Protein AF-A0A2V6C227-F1 (afdb_monomer_lite)

Secondary structure (DSSP, 8-state):
--HHHHHHHHHHHHHHS-HHHHHHTHHHHHHHHHHHHHHHHHTTT--------------HHHHHHHHHHHHHHHHHHHHHHHHHHHHHHHHHHHHHHHHHHHHHHHHHHHHHHHHHHHHHHHHHHHHHHHHHHHHHHHHHHHHHHHHHHHHHHHHHHHHHHH-HHHHHHHHHHHHHHHTT------------S-S-HHHHHHHHHHHHHHHHTTSSSS--

Foldseek 3Di:
DLVVQLVVVVVVVPVVDDPVCCVVCVVVVQVVSQVSSQVVCVVVVDHDPGRHDDDDDDDVVVVVVVVVVVVVVVVVVVVVVVVVVVVVVVVVVVVVVVVVVVVVVVVVVVVVVVVVVVVVVVVVVVVVVVVVVVVVVVVVVVVCVVVVVVVVVVLVVVCVVLPVVRSVVVVVVVVCVVVVPDPDPPPPPPDDDDDDPPPVVVVVVVVVVVVVVPPPPPDD

Radius of gyration: 65.1 Å; chains: 1; bounding box: 141×42×149 Å

Structure (mmCIF, N/CA/C/O backbone):
data_AF-A0A2V6C227-F1
#
_entry.id   AF-A0A2V6C227-F1
#
loop_
_atom_site.group_PDB
_atom_site.id
_atom_site.type_symbol
_atom_site.label_atom_id
_atom_site.label_alt_id
_atom_site.label_comp_id
_atom_site.label_asym_id
_atom_site.label_entity_id
_atom_site.label_seq_id
_atom_site.pdbx_PDB_ins_code
_atom_site.Cartn_x
_atom_site.Cartn_y
_atom_site.Cartn_z
_atom_site.occupancy
_atom_site.B_iso_or_equiv
_atom_site.auth_seq_id
_atom_site.auth_comp_id
_atom_site.auth_asym_id
_atom_site.auth_atom_id
_atom_site.pdbx_PDB_model_num
ATOM 1 N N . VAL A 1 1 ? 42.841 12.340 -61.095 1.00 56.28 1 VAL A N 1
ATOM 2 C CA . VAL A 1 1 ? 43.369 11.011 -60.684 1.00 56.28 1 VAL A CA 1
ATOM 3 C C . VAL A 1 1 ? 43.124 10.646 -59.219 1.00 56.28 1 VAL A C 1
ATOM 5 O O . VAL A 1 1 ? 43.130 9.462 -58.924 1.00 56.28 1 VAL A O 1
ATOM 8 N N . LEU A 1 2 ? 42.833 11.597 -58.318 1.00 64.06 2 LEU A N 1
ATOM 9 C CA . LEU A 1 2 ? 42.628 11.315 -56.882 1.00 64.06 2 LEU A CA 1
ATOM 10 C C . LEU A 1 2 ? 41.176 10.909 -56.534 1.00 64.06 2 LEU A C 1
ATOM 12 O O . LEU A 1 2 ? 40.950 10.044 -55.693 1.00 64.06 2 LEU A O 1
ATOM 16 N N . GLN A 1 3 ? 40.187 11.457 -57.251 1.00 70.00 3 GLN A N 1
ATOM 17 C CA . GLN A 1 3 ? 38.757 11.149 -57.078 1.00 70.00 3 GLN A CA 1
ATOM 18 C C . GLN A 1 3 ? 38.379 9.659 -57.285 1.00 70.00 3 GLN A C 1
ATOM 20 O O . GLN A 1 3 ? 37.558 9.156 -56.519 1.00 70.00 3 GLN A O 1
ATOM 25 N N . PRO A 1 4 ? 38.973 8.910 -58.243 1.00 76.81 4 PRO A N 1
ATOM 26 C CA . PRO A 1 4 ? 38.699 7.481 -58.417 1.00 76.81 4 PRO A CA 1
ATOM 27 C C . PRO A 1 4 ? 39.172 6.606 -57.251 1.00 76.81 4 PRO A C 1
ATOM 29 O O . PRO A 1 4 ? 38.515 5.619 -56.946 1.00 76.81 4 PRO A O 1
ATOM 32 N N . ILE A 1 5 ? 40.282 6.958 -56.590 1.00 73.69 5 ILE A N 1
ATOM 33 C CA . ILE A 1 5 ? 40.844 6.183 -55.469 1.00 73.69 5 ILE A CA 1
ATOM 34 C C . ILE A 1 5 ? 39.931 6.302 -54.244 1.00 73.69 5 ILE A C 1
ATOM 36 O O . ILE A 1 5 ? 39.556 5.298 -53.643 1.00 73.69 5 ILE A O 1
ATOM 40 N N . VAL A 1 6 ? 39.502 7.530 -53.938 1.00 75.62 6 VAL A N 1
ATOM 41 C CA . VAL A 1 6 ? 38.543 7.816 -52.861 1.00 75.62 6 VAL A CA 1
ATOM 42 C C . VAL A 1 6 ? 37.194 7.150 -53.147 1.00 75.62 6 VAL A C 1
ATOM 44 O O . VAL A 1 6 ? 36.633 6.482 -52.283 1.00 75.62 6 VAL A O 1
ATOM 47 N N . GLY A 1 7 ? 36.694 7.264 -54.382 1.00 77.25 7 GLY A N 1
ATOM 48 C CA . GLY A 1 7 ? 35.432 6.644 -54.788 1.00 77.25 7 GLY A CA 1
ATOM 49 C C . GLY A 1 7 ? 35.454 5.111 -54.773 1.00 77.25 7 GLY A C 1
ATOM 50 O O . GLY A 1 7 ? 34.423 4.500 -54.505 1.00 77.25 7 GLY A O 1
ATOM 51 N N . ASN A 1 8 ? 36.606 4.484 -55.032 1.00 80.12 8 ASN A N 1
ATOM 52 C CA . ASN A 1 8 ? 36.761 3.027 -55.003 1.00 80.12 8 ASN A CA 1
ATOM 53 C C . ASN A 1 8 ? 36.635 2.480 -53.572 1.00 80.12 8 ASN A C 1
ATOM 55 O O . ASN A 1 8 ? 35.869 1.547 -53.353 1.00 80.12 8 ASN A O 1
ATOM 59 N N . TYR A 1 9 ? 37.269 3.129 -52.586 1.00 82.75 9 TYR A N 1
ATOM 60 C CA . TYR A 1 9 ? 37.122 2.747 -51.177 1.00 82.75 9 TYR A CA 1
ATOM 61 C C . TYR A 1 9 ? 35.651 2.758 -50.735 1.00 82.75 9 TYR A C 1
ATOM 63 O O . TYR A 1 9 ? 35.143 1.747 -50.264 1.00 82.75 9 TYR A O 1
ATOM 71 N N . PHE A 1 10 ? 34.927 3.860 -50.967 1.00 79.56 10 PHE A N 1
ATOM 72 C CA . PHE A 1 10 ? 33.512 3.945 -50.586 1.00 79.56 10 PHE A CA 1
ATOM 73 C C . PHE A 1 10 ? 32.619 2.972 -51.359 1.00 79.56 10 PHE A C 1
ATOM 75 O O . PHE A 1 10 ? 31.623 2.505 -50.816 1.00 79.56 10 PHE A O 1
ATOM 82 N N . ARG A 1 11 ? 32.969 2.639 -52.607 1.00 81.88 11 ARG A N 1
ATOM 83 C CA . ARG A 1 11 ? 32.233 1.650 -53.399 1.00 81.88 11 ARG A CA 1
ATOM 84 C C . ARG A 1 11 ? 32.405 0.235 -52.848 1.00 81.88 11 ARG A C 1
ATOM 86 O O . ARG A 1 11 ? 31.410 -0.472 -52.769 1.00 81.88 11 ARG A O 1
ATOM 93 N N . ASN A 1 12 ? 33.611 -0.149 -52.438 1.00 80.81 12 ASN A N 1
ATOM 94 C CA . ASN A 1 12 ? 33.861 -1.463 -51.838 1.00 80.81 12 ASN A CA 1
ATOM 95 C C . ASN A 1 12 ? 33.248 -1.538 -50.432 1.00 80.81 12 ASN A C 1
ATOM 97 O O . ASN A 1 12 ? 32.503 -2.463 -50.134 1.00 80.81 12 ASN A O 1
ATOM 101 N N . SER A 1 13 ? 33.406 -0.486 -49.622 1.00 79.69 13 SER A N 1
ATOM 102 C CA . SER A 1 13 ? 32.760 -0.396 -48.307 1.00 79.69 13 SER A CA 1
ATOM 103 C C . SER A 1 13 ? 31.226 -0.392 -48.386 1.00 79.69 13 SER A C 1
ATOM 105 O O . SER A 1 13 ? 30.566 -0.818 -47.447 1.00 79.69 13 SER A O 1
ATOM 107 N N . ALA A 1 14 ? 30.626 0.071 -49.485 1.00 77.00 14 ALA A N 1
ATOM 108 C CA . ALA A 1 14 ? 29.180 -0.031 -49.705 1.00 77.00 14 ALA A CA 1
ATOM 109 C C . ALA A 1 14 ? 28.735 -1.414 -50.221 1.00 77.00 14 ALA A C 1
ATOM 111 O O . ALA A 1 14 ? 27.546 -1.717 -50.175 1.00 77.00 14 ALA A O 1
ATOM 112 N N . GLN A 1 15 ? 29.659 -2.234 -50.729 1.00 80.19 15 GLN A N 1
ATOM 113 C CA . GLN A 1 15 ? 29.393 -3.617 -51.141 1.00 80.19 15 GLN A CA 1
ATOM 114 C C . GLN A 1 15 ? 29.509 -4.589 -49.963 1.00 80.19 15 GLN A C 1
ATOM 116 O O . GLN A 1 15 ? 28.726 -5.532 -49.878 1.00 80.19 15 GLN A O 1
ATOM 121 N N . ASP A 1 16 ? 30.439 -4.332 -49.043 1.00 78.81 16 ASP A N 1
ATOM 122 C CA . ASP A 1 16 ? 30.723 -5.221 -47.912 1.00 78.81 16 ASP A CA 1
ATOM 123 C C . ASP A 1 16 ? 29.721 -5.087 -46.754 1.00 78.81 16 ASP A C 1
ATOM 125 O O . ASP A 1 16 ? 29.642 -5.967 -45.894 1.00 78.81 16 ASP A O 1
ATOM 129 N N . TYR A 1 17 ? 28.946 -3.998 -46.706 1.00 77.50 17 TYR A N 1
ATOM 130 C CA . TYR A 1 17 ? 28.084 -3.683 -45.568 1.00 77.50 17 TYR A CA 1
ATOM 131 C C . TYR A 1 17 ? 26.676 -3.279 -45.975 1.00 77.50 17 TYR A C 1
ATOM 133 O O . TYR A 1 17 ? 26.447 -2.615 -46.984 1.00 77.50 17 TYR A O 1
ATOM 141 N N . THR A 1 18 ? 25.711 -3.650 -45.133 1.00 80.81 18 THR A N 1
ATOM 142 C CA . THR A 1 18 ? 24.329 -3.218 -45.314 1.00 80.81 18 THR A CA 1
ATOM 143 C C . THR A 1 18 ? 24.207 -1.714 -45.061 1.00 80.81 18 THR A C 1
ATOM 145 O O . THR A 1 18 ? 24.926 -1.136 -44.241 1.00 80.81 18 THR A O 1
ATOM 148 N N . VAL A 1 19 ? 23.245 -1.067 -45.726 1.00 76.19 19 VAL A N 1
ATOM 149 C CA . VAL A 1 19 ? 22.947 0.366 -45.534 1.00 76.19 19 VAL A CA 1
ATOM 150 C C . VAL A 1 19 ? 22.675 0.690 -44.058 1.00 76.19 19 VAL A C 1
ATOM 152 O O . VAL A 1 19 ? 23.014 1.769 -43.581 1.00 76.19 19 VAL A O 1
ATOM 155 N N . LEU A 1 20 ? 22.101 -0.261 -43.318 1.00 74.56 20 LEU A N 1
ATOM 156 C CA . LEU A 1 20 ? 21.718 -0.095 -41.919 1.00 74.56 20 LEU A CA 1
ATOM 157 C C . LEU A 1 20 ? 22.928 -0.118 -40.977 1.00 74.56 20 LEU A C 1
ATOM 159 O O . LEU A 1 20 ? 23.026 0.731 -40.091 1.00 74.56 20 LEU A O 1
ATOM 163 N N . ASP A 1 21 ? 23.868 -1.035 -41.203 1.00 78.12 21 ASP A N 1
ATOM 164 C CA . ASP A 1 21 ? 25.121 -1.097 -40.441 1.00 78.12 21 ASP A CA 1
ATOM 165 C C . ASP A 1 21 ? 26.022 0.097 -40.757 1.00 78.12 21 ASP A C 1
ATOM 167 O O . ASP A 1 21 ? 26.725 0.617 -39.892 1.00 78.12 21 ASP A O 1
ATOM 171 N N . PHE A 1 22 ? 25.966 0.585 -41.996 1.00 78.62 22 PHE A N 1
ATOM 172 C CA . PHE A 1 22 ? 26.708 1.771 -42.398 1.00 78.62 22 PHE A CA 1
ATOM 173 C C . PHE A 1 22 ? 26.194 3.045 -41.704 1.00 78.62 22 PHE A C 1
ATOM 175 O O . PHE A 1 22 ? 26.988 3.914 -41.344 1.00 78.62 22 PHE A O 1
ATOM 182 N N . LEU A 1 23 ? 24.880 3.149 -41.465 1.00 78.81 23 LEU A N 1
ATOM 183 C CA . LEU A 1 23 ? 24.278 4.284 -40.757 1.00 78.81 23 LEU A CA 1
ATOM 184 C C . LEU A 1 23 ? 24.533 4.247 -39.248 1.00 78.81 23 LEU A C 1
ATOM 186 O O . LEU A 1 23 ? 24.821 5.290 -38.660 1.00 78.81 23 LEU A O 1
ATOM 190 N N . SER A 1 24 ? 24.475 3.069 -38.623 1.00 79.69 24 SER A N 1
ATOM 191 C CA . SER A 1 24 ? 24.749 2.920 -37.188 1.00 79.69 24 SER A CA 1
ATOM 192 C C . SER A 1 24 ? 26.237 3.097 -36.856 1.00 79.69 24 SER A C 1
ATOM 194 O O . SER A 1 24 ? 26.570 3.698 -35.835 1.00 79.69 24 SER A O 1
ATOM 196 N N . ALA A 1 25 ? 27.135 2.655 -37.742 1.00 83.62 25 ALA A N 1
ATOM 197 C CA . ALA A 1 25 ? 28.586 2.722 -37.563 1.00 83.62 25 ALA A CA 1
ATOM 198 C C . ALA A 1 25 ? 29.265 3.880 -38.326 1.00 83.62 25 ALA A C 1
ATOM 200 O O . ALA A 1 25 ? 30.487 3.867 -38.503 1.00 83.62 25 ALA A O 1
ATOM 201 N N . ARG A 1 26 ? 28.512 4.906 -38.762 1.00 83.88 26 ARG A N 1
ATOM 202 C CA . ARG A 1 26 ? 29.012 6.021 -39.601 1.00 83.88 26 ARG A CA 1
ATOM 203 C C . ARG A 1 26 ? 30.301 6.653 -39.072 1.00 83.88 26 ARG A C 1
ATOM 205 O O . ARG A 1 26 ? 31.236 6.872 -39.836 1.00 83.88 26 ARG A O 1
ATOM 212 N N . SER A 1 27 ? 30.354 6.943 -37.772 1.00 84.56 27 SER A N 1
ATOM 213 C CA . SER A 1 27 ? 31.518 7.584 -37.142 1.00 84.56 27 SER A CA 1
ATOM 214 C C . SER A 1 27 ? 32.771 6.708 -37.244 1.00 84.56 27 SER A C 1
ATOM 216 O O . SER A 1 27 ? 33.825 7.155 -37.693 1.00 84.56 27 SER A O 1
ATOM 218 N N . GLN A 1 28 ? 32.634 5.421 -36.920 1.00 85.88 28 GLN A N 1
ATOM 219 C CA . GLN A 1 28 ? 33.730 4.459 -36.985 1.00 85.88 28 GLN A CA 1
ATOM 220 C C . GLN A 1 28 ? 34.231 4.275 -38.425 1.00 85.88 28 GLN A C 1
ATOM 222 O O . GLN A 1 28 ? 35.436 4.238 -38.668 1.00 85.88 28 GLN A O 1
ATOM 227 N N . ARG A 1 29 ? 33.311 4.255 -39.394 1.00 82.44 29 ARG A N 1
ATOM 228 C CA . ARG A 1 29 ? 33.627 4.181 -40.827 1.00 82.44 29 ARG A CA 1
ATOM 229 C C . ARG A 1 29 ? 34.355 5.392 -41.360 1.00 82.44 29 ARG A C 1
ATOM 231 O O . ARG A 1 29 ? 35.234 5.255 -42.201 1.00 82.44 29 ARG A O 1
ATOM 238 N N . GLN A 1 30 ? 33.989 6.573 -40.889 1.00 83.69 30 GLN A N 1
ATOM 239 C CA . GLN A 1 30 ? 34.639 7.802 -41.307 1.00 83.69 30 GLN A CA 1
ATOM 240 C C . GLN A 1 30 ? 36.112 7.823 -40.880 1.00 83.69 30 GLN A C 1
ATOM 242 O O . GLN A 1 30 ? 36.970 8.224 -41.662 1.00 83.69 30 GLN A O 1
ATOM 247 N N . VAL A 1 31 ? 36.416 7.315 -39.682 1.00 85.62 31 VAL A N 1
ATOM 248 C CA . VAL A 1 31 ? 37.795 7.172 -39.189 1.00 85.62 31 VAL A CA 1
ATOM 249 C C . VAL A 1 31 ? 38.586 6.164 -40.031 1.00 85.62 31 VAL A C 1
ATOM 251 O O . VAL A 1 31 ? 39.716 6.447 -40.429 1.00 85.62 31 VAL A O 1
ATOM 254 N N . GLU A 1 32 ? 37.985 5.016 -40.349 1.00 84.25 32 GLU A N 1
ATOM 255 C CA . GLU A 1 32 ? 38.588 3.979 -41.197 1.00 84.25 32 GLU A CA 1
ATOM 256 C C . GLU A 1 32 ? 38.875 4.500 -42.620 1.00 84.25 32 GLU A C 1
ATOM 258 O O . GLU A 1 32 ? 39.990 4.365 -43.134 1.00 84.25 32 GLU A O 1
ATOM 263 N N . ALA A 1 33 ? 37.901 5.195 -43.217 1.00 82.69 33 ALA A N 1
ATOM 264 C CA . ALA A 1 33 ? 38.013 5.825 -44.527 1.00 82.69 33 ALA A CA 1
ATOM 265 C C . ALA A 1 33 ? 39.112 6.890 -44.561 1.00 82.69 33 ALA A C 1
ATOM 267 O O . ALA A 1 33 ? 39.941 6.898 -45.472 1.00 82.69 33 ALA A O 1
ATOM 268 N N . ALA A 1 34 ? 39.153 7.766 -43.553 1.00 84.62 34 ALA A N 1
ATOM 269 C CA . ALA A 1 34 ? 40.168 8.805 -43.434 1.00 84.62 34 ALA A CA 1
ATOM 270 C C . ALA A 1 34 ? 41.583 8.211 -43.347 1.00 84.62 34 ALA A C 1
ATOM 272 O O . ALA A 1 34 ? 42.512 8.752 -43.947 1.00 84.62 34 ALA A O 1
ATOM 273 N N . GLY A 1 35 ? 41.749 7.082 -42.648 1.00 84.56 35 GLY A N 1
ATOM 274 C CA . GLY A 1 35 ? 43.014 6.350 -42.575 1.00 84.56 35 GLY A CA 1
ATOM 275 C C . GLY A 1 35 ? 43.459 5.804 -43.934 1.00 84.56 35 GLY A C 1
ATOM 276 O O . GLY A 1 35 ? 44.577 6.081 -44.377 1.00 84.56 35 GLY A O 1
ATOM 277 N N . HIS A 1 36 ? 42.569 5.091 -44.629 1.00 82.81 36 HIS A N 1
ATOM 278 C CA . HIS A 1 36 ? 42.852 4.529 -45.955 1.00 82.81 36 HIS A CA 1
ATOM 279 C C . HIS A 1 36 ? 43.135 5.604 -47.013 1.00 82.81 36 HIS A C 1
ATOM 281 O O . HIS A 1 36 ? 44.062 5.468 -47.813 1.00 82.81 36 HIS A O 1
ATOM 287 N N . ILE A 1 37 ? 42.371 6.697 -47.000 1.00 82.38 37 ILE A N 1
ATOM 288 C CA . ILE A 1 37 ? 42.521 7.801 -47.952 1.00 82.38 37 ILE A CA 1
ATOM 289 C C . ILE A 1 37 ? 43.804 8.588 -47.670 1.00 82.38 37 ILE A C 1
ATOM 291 O O . ILE A 1 37 ? 44.541 8.893 -48.605 1.00 82.38 37 ILE A O 1
ATOM 295 N N . ARG A 1 38 ? 44.140 8.848 -46.400 1.00 83.06 38 ARG A N 1
ATOM 296 C CA . ARG A 1 38 ? 45.405 9.504 -46.029 1.00 83.06 38 ARG A CA 1
ATOM 297 C C . ARG A 1 38 ? 46.622 8.697 -46.494 1.00 83.06 38 ARG A C 1
ATOM 299 O O . ARG A 1 38 ? 47.560 9.286 -47.024 1.00 83.06 38 ARG A O 1
ATOM 306 N N . ALA A 1 39 ? 46.591 7.370 -46.357 1.00 83.19 39 ALA A N 1
ATOM 307 C CA . ALA A 1 39 ? 47.666 6.499 -46.836 1.00 83.19 39 ALA A CA 1
ATOM 308 C C . ALA A 1 39 ? 47.811 6.529 -48.370 1.00 83.19 39 ALA A C 1
ATOM 310 O O . ALA A 1 39 ? 48.923 6.628 -48.884 1.00 83.19 39 ALA A O 1
ATOM 311 N N . ALA A 1 40 ? 46.697 6.498 -49.108 1.00 80.00 40 ALA A N 1
ATOM 312 C CA . ALA A 1 40 ? 46.716 6.512 -50.570 1.00 80.00 40 ALA A CA 1
ATOM 313 C C . ALA A 1 40 ? 47.137 7.870 -51.168 1.00 80.00 40 ALA A C 1
ATOM 315 O O . ALA A 1 40 ? 47.776 7.913 -52.217 1.00 80.00 40 ALA A O 1
ATOM 316 N N . LEU A 1 41 ? 46.802 8.981 -50.501 1.00 79.25 41 LEU A N 1
ATOM 317 C CA . LEU A 1 41 ? 47.183 10.338 -50.915 1.00 79.25 41 LEU A CA 1
ATOM 318 C C . LEU A 1 41 ? 48.660 10.655 -50.634 1.00 79.25 41 LEU A C 1
ATOM 320 O O . LEU A 1 41 ? 49.278 11.400 -51.395 1.00 79.25 41 LEU A O 1
ATOM 324 N N . GLY A 1 42 ? 49.247 10.026 -49.610 1.00 80.00 42 GLY A N 1
ATOM 325 C CA . GLY A 1 42 ? 50.673 10.151 -49.298 1.00 80.00 42 GLY A CA 1
ATOM 326 C C . GLY A 1 42 ? 51.600 9.645 -50.411 1.00 80.00 42 GLY A C 1
ATOM 327 O O . GLY A 1 42 ? 52.688 10.180 -50.579 1.00 80.00 42 GLY A O 1
ATOM 328 N N . ALA A 1 43 ? 51.158 8.685 -51.234 1.00 80.12 43 ALA A N 1
ATOM 329 C CA . ALA A 1 43 ? 51.925 8.197 -52.389 1.00 80.12 43 ALA A CA 1
ATOM 330 C C . ALA A 1 43 ? 52.085 9.240 -53.514 1.00 80.12 43 ALA A C 1
ATOM 332 O O . ALA A 1 43 ? 52.953 9.095 -54.372 1.00 80.12 43 ALA A O 1
ATOM 333 N N . TYR A 1 44 ? 51.251 10.282 -53.509 1.00 80.31 44 TYR A N 1
ATOM 334 C CA . TYR A 1 44 ? 51.263 11.377 -54.480 1.00 80.31 44 TYR A CA 1
ATOM 335 C C . TYR A 1 44 ? 51.675 12.716 -53.849 1.00 80.31 44 TYR A C 1
ATOM 337 O O . TYR A 1 44 ? 51.486 13.756 -54.475 1.00 80.31 44 TYR A O 1
ATOM 345 N N . ASP A 1 45 ? 52.209 12.685 -52.622 1.00 77.44 45 ASP A N 1
ATOM 346 C CA . ASP A 1 45 ? 52.606 13.860 -51.833 1.00 77.44 45 ASP A CA 1
ATOM 347 C C . ASP A 1 45 ? 51.455 14.868 -51.605 1.00 77.44 45 ASP A C 1
ATOM 349 O O . ASP A 1 45 ? 51.632 16.085 -51.578 1.00 77.44 45 ASP A O 1
ATOM 353 N N . VAL A 1 46 ? 50.225 14.353 -51.459 1.00 79.75 46 VAL A N 1
ATOM 354 C CA . VAL A 1 46 ? 49.016 15.146 -51.191 1.00 79.75 46 VAL A CA 1
ATOM 355 C C . VAL A 1 46 ? 48.580 14.951 -49.737 1.00 79.75 46 VAL A C 1
ATOM 357 O 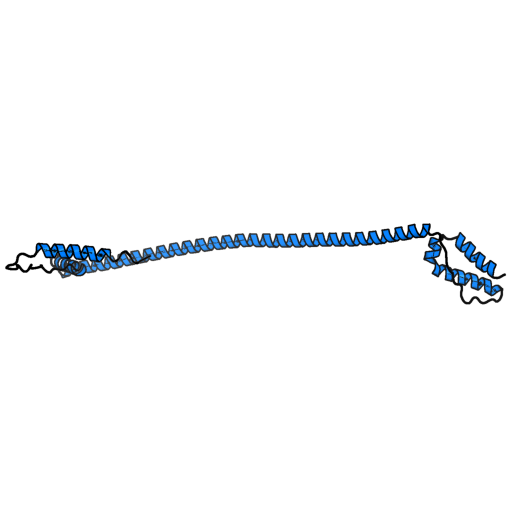O . VAL A 1 46 ? 48.358 13.828 -49.286 1.00 79.75 46 VAL A O 1
ATOM 360 N N . GLN A 1 47 ? 48.391 16.046 -48.993 1.00 74.81 47 GLN A N 1
ATOM 361 C CA . GLN A 1 47 ? 47.870 16.007 -47.621 1.00 74.81 47 GLN A CA 1
ATOM 362 C C . GLN A 1 47 ? 46.334 16.045 -47.580 1.00 74.81 47 GLN A C 1
ATOM 364 O O . GLN A 1 47 ? 45.709 16.992 -48.055 1.00 74.81 47 GLN A O 1
ATOM 369 N N . ALA A 1 48 ? 45.723 15.042 -46.940 1.00 72.81 48 ALA A N 1
ATOM 370 C CA . ALA A 1 48 ? 44.313 15.066 -46.543 1.00 72.81 48 ALA A CA 1
ATOM 371 C C . ALA A 1 48 ? 44.149 15.647 -45.130 1.00 72.81 48 ALA A C 1
ATOM 373 O O . ALA A 1 48 ? 44.635 15.069 -44.148 1.00 72.81 48 ALA A O 1
ATOM 374 N N . ILE A 1 49 ? 43.431 16.770 -45.042 1.00 73.88 49 ILE A N 1
ATOM 375 C CA . ILE A 1 49 ? 43.105 17.453 -43.782 1.00 73.88 49 ILE A CA 1
ATOM 376 C C . ILE A 1 49 ? 42.027 16.660 -43.035 1.00 73.88 49 ILE A C 1
ATOM 378 O O . ILE A 1 49 ? 42.285 16.160 -41.941 1.00 73.88 49 ILE A O 1
ATOM 382 N N . ASP A 1 50 ? 40.865 16.466 -43.663 1.00 72.56 50 ASP A N 1
ATOM 383 C CA . ASP A 1 50 ? 39.758 15.693 -43.104 1.00 72.56 50 ASP A CA 1
ATOM 384 C C . ASP A 1 50 ? 38.982 14.967 -44.212 1.00 72.56 50 ASP A C 1
ATOM 386 O O . ASP A 1 50 ? 38.886 15.448 -45.343 1.00 72.56 50 ASP A O 1
ATOM 390 N N . THR A 1 51 ? 38.457 13.786 -43.896 1.00 75.88 51 THR A N 1
ATOM 391 C CA . THR A 1 51 ? 37.576 13.016 -44.780 1.00 75.88 51 THR A CA 1
ATOM 392 C C . THR A 1 51 ? 36.242 12.860 -44.075 1.00 75.88 51 THR A C 1
ATOM 394 O O . THR A 1 51 ? 36.105 12.063 -43.150 1.00 75.88 51 THR A O 1
ATOM 397 N N . LEU A 1 52 ? 35.249 13.617 -44.528 1.00 80.00 52 LEU A N 1
ATOM 398 C CA . LEU A 1 52 ? 33.901 13.588 -43.978 1.00 80.00 52 LEU A CA 1
ATOM 399 C C . LEU A 1 52 ? 32.979 12.808 -44.913 1.00 80.00 52 LEU A C 1
ATOM 401 O O . LEU A 1 52 ? 32.994 13.012 -46.128 1.00 80.00 52 LEU A O 1
ATOM 405 N N . ILE A 1 53 ? 32.152 11.930 -44.347 1.00 78.88 53 ILE A N 1
ATOM 406 C CA . ILE A 1 53 ? 31.041 11.331 -45.090 1.00 78.88 53 ILE A CA 1
ATOM 407 C C . ILE A 1 53 ? 29.908 12.356 -45.085 1.00 78.88 53 ILE A C 1
ATOM 409 O O . ILE A 1 53 ? 29.472 12.767 -44.010 1.00 78.88 53 ILE A O 1
ATOM 413 N N . GLY A 1 54 ? 29.453 12.769 -46.268 1.00 76.75 54 GLY A N 1
ATOM 414 C CA . GLY A 1 54 ? 28.320 13.683 -46.438 1.00 76.75 54 GLY A CA 1
ATOM 415 C C . GLY A 1 54 ? 26.969 13.014 -46.169 1.00 76.75 54 GLY A C 1
ATOM 416 O O . GLY A 1 54 ? 26.841 12.167 -45.282 1.00 76.75 54 GLY A O 1
ATOM 417 N N . ASP A 1 55 ? 25.957 13.386 -46.946 1.00 74.69 55 ASP A N 1
ATOM 418 C CA . ASP A 1 55 ? 24.610 12.841 -46.793 1.00 74.69 55 ASP A CA 1
ATOM 419 C C . ASP A 1 55 ? 24.500 11.441 -47.404 1.00 74.69 55 ASP A C 1
ATOM 421 O O . ASP A 1 55 ? 24.841 11.206 -48.565 1.00 74.69 55 ASP A O 1
ATOM 425 N N . ILE A 1 56 ? 23.999 10.499 -46.608 1.00 72.88 56 ILE A N 1
ATOM 426 C CA . ILE A 1 56 ? 23.613 9.167 -47.068 1.00 72.88 56 ILE A CA 1
ATOM 427 C C . ILE A 1 56 ? 22.105 9.228 -47.280 1.00 72.88 56 ILE A C 1
ATOM 429 O O . ILE A 1 56 ? 21.375 9.532 -46.339 1.00 72.88 56 ILE A O 1
ATOM 433 N N . ASN A 1 57 ? 21.639 8.948 -48.497 1.00 74.44 57 ASN A N 1
ATOM 434 C CA . ASN A 1 57 ? 20.213 8.923 -48.819 1.00 74.44 57 ASN A CA 1
ATOM 435 C C . ASN A 1 57 ? 19.717 7.468 -48.925 1.00 74.44 57 ASN A C 1
ATOM 437 O O . ASN A 1 57 ? 19.751 6.895 -50.018 1.00 74.44 57 ASN A O 1
ATOM 441 N N . PRO A 1 58 ? 19.324 6.824 -47.809 1.00 76.19 58 PRO A N 1
ATOM 442 C CA . PRO A 1 58 ? 18.737 5.493 -47.847 1.00 76.19 58 PRO A CA 1
ATOM 443 C C . PRO A 1 58 ? 17.296 5.542 -48.387 1.00 76.19 58 PRO A C 1
ATOM 445 O O . PRO A 1 58 ? 16.611 6.556 -48.249 1.00 76.19 58 PRO A O 1
ATOM 448 N N . PRO A 1 59 ? 16.784 4.438 -48.956 1.00 81.50 59 PRO A N 1
ATOM 449 C CA . PRO A 1 59 ? 15.376 4.345 -49.324 1.00 81.50 59 PRO A CA 1
ATOM 450 C C . PRO A 1 59 ? 14.479 4.423 -48.074 1.00 81.50 59 PRO A C 1
ATOM 452 O O . PRO A 1 59 ? 14.720 3.732 -47.082 1.00 81.50 59 PRO A O 1
ATOM 455 N N . ALA A 1 60 ? 13.423 5.242 -48.138 1.00 74.00 60 ALA A N 1
ATOM 456 C CA . ALA A 1 60 ? 12.526 5.543 -47.013 1.00 74.00 60 ALA A CA 1
ATOM 457 C C . ALA A 1 60 ? 11.855 4.301 -46.390 1.00 74.00 60 ALA A C 1
ATOM 459 O O . ALA A 1 60 ? 11.649 4.248 -45.180 1.00 74.00 60 ALA A O 1
ATOM 460 N N . THR A 1 61 ? 11.608 3.260 -47.188 1.00 76.50 61 THR A N 1
ATOM 461 C CA . THR A 1 61 ? 10.953 2.013 -46.755 1.00 76.50 61 THR A CA 1
ATOM 462 C C . THR A 1 61 ? 11.726 1.255 -45.670 1.00 76.50 61 THR A C 1
ATOM 464 O O . THR A 1 61 ? 11.129 0.565 -44.847 1.00 76.50 61 THR A O 1
ATOM 467 N N . LEU A 1 62 ? 13.059 1.369 -45.637 1.00 74.12 62 LEU A N 1
ATOM 468 C CA . LEU A 1 62 ? 13.882 0.722 -44.607 1.00 74.12 62 LEU A CA 1
ATOM 469 C C . LEU A 1 62 ? 13.849 1.481 -43.276 1.00 74.12 62 LEU A C 1
ATOM 471 O O . LEU A 1 62 ? 14.035 0.867 -42.225 1.00 74.12 62 LEU A O 1
ATOM 475 N N . MET A 1 63 ? 13.599 2.793 -43.314 1.00 73.81 63 MET A N 1
ATOM 476 C CA . MET A 1 63 ? 13.491 3.616 -42.110 1.00 73.81 63 MET A CA 1
ATOM 477 C C . MET A 1 63 ? 12.185 3.357 -41.376 1.00 73.81 63 MET A C 1
ATOM 479 O O . MET A 1 63 ? 12.215 3.190 -40.163 1.00 73.81 63 MET A O 1
ATOM 483 N N . GLU A 1 64 ? 11.075 3.208 -42.099 1.00 80.75 64 GLU A N 1
ATOM 484 C CA . GLU A 1 64 ? 9.765 2.891 -41.513 1.00 80.75 64 GLU A CA 1
ATOM 485 C C . GLU A 1 64 ? 9.827 1.628 -40.643 1.00 80.75 64 GLU A C 1
ATOM 487 O O . GLU A 1 64 ? 9.477 1.663 -39.468 1.00 80.75 64 GLU A O 1
ATOM 492 N N . THR A 1 65 ? 10.419 0.541 -41.149 1.00 82.75 65 THR A N 1
ATOM 493 C CA . THR A 1 65 ? 10.535 -0.713 -40.380 1.00 82.75 65 THR A CA 1
ATOM 494 C C . THR A 1 65 ? 11.427 -0.572 -39.136 1.00 82.75 65 THR A C 1
ATOM 496 O O . THR A 1 65 ? 11.190 -1.233 -38.121 1.00 82.75 65 THR A O 1
ATOM 499 N N . GLN A 1 66 ? 12.473 0.262 -39.183 1.00 77.06 66 GLN A N 1
ATOM 500 C CA . GLN A 1 66 ? 13.331 0.507 -38.018 1.00 77.06 66 GLN A CA 1
ATOM 501 C C . GLN A 1 66 ? 12.653 1.387 -36.977 1.00 77.06 66 GLN A C 1
ATOM 503 O O . GLN A 1 66 ? 12.742 1.097 -35.783 1.00 77.06 66 GLN A O 1
ATOM 508 N N . THR A 1 67 ? 11.977 2.437 -37.431 1.00 83.12 67 THR A N 1
ATOM 509 C CA . THR A 1 67 ? 11.186 3.324 -36.587 1.00 83.12 67 THR A CA 1
ATOM 510 C C . THR A 1 67 ? 10.089 2.531 -35.893 1.00 83.12 67 THR A C 1
ATOM 512 O O . THR A 1 67 ? 10.007 2.579 -34.669 1.00 83.12 67 THR A O 1
ATOM 515 N N . ASP A 1 68 ? 9.352 1.697 -36.624 1.00 87.31 68 ASP A N 1
ATOM 516 C CA . ASP A 1 68 ? 8.312 0.836 -36.063 1.00 87.31 68 ASP A CA 1
ATOM 517 C C . ASP A 1 68 ? 8.877 -0.155 -35.045 1.00 87.31 68 ASP A C 1
ATOM 519 O O . ASP A 1 68 ? 8.333 -0.311 -33.951 1.00 87.31 68 ASP A O 1
ATOM 523 N N . ARG A 1 69 ? 10.020 -0.787 -35.348 1.00 89.44 69 ARG A N 1
ATOM 524 C CA . ARG A 1 69 ? 10.687 -1.695 -34.404 1.00 89.44 69 ARG A CA 1
ATOM 525 C C . ARG A 1 69 ? 11.120 -0.973 -33.130 1.00 89.44 69 ARG A C 1
ATOM 527 O O . ARG A 1 69 ? 10.936 -1.509 -32.041 1.00 89.44 69 ARG A O 1
ATOM 534 N N . LYS A 1 70 ? 11.681 0.232 -33.244 1.00 88.75 70 LYS A N 1
ATOM 535 C CA . LYS A 1 70 ? 12.107 1.026 -32.083 1.00 88.75 70 LYS A CA 1
ATOM 536 C C . LYS A 1 70 ? 10.923 1.518 -31.262 1.00 88.75 70 LYS A C 1
ATOM 538 O O . LYS A 1 70 ? 10.974 1.444 -30.038 1.00 88.75 70 LYS A O 1
ATOM 543 N N . ILE A 1 71 ? 9.845 1.937 -31.918 1.00 89.56 71 ILE A N 1
ATOM 544 C CA . ILE A 1 71 ? 8.592 2.299 -31.252 1.00 89.56 71 ILE A CA 1
ATOM 545 C C . ILE A 1 71 ? 8.035 1.090 -30.495 1.00 89.56 71 ILE A C 1
ATOM 547 O O . ILE A 1 71 ? 7.701 1.222 -29.322 1.00 89.56 71 ILE A O 1
ATOM 551 N N . ALA A 1 72 ? 7.994 -0.092 -31.112 1.00 91.81 72 ALA A N 1
ATOM 552 C CA . ALA A 1 72 ? 7.515 -1.309 -30.462 1.00 91.81 72 ALA A CA 1
ATOM 553 C C . ALA A 1 72 ? 8.390 -1.724 -29.261 1.00 91.81 72 ALA A C 1
ATOM 555 O O . ALA A 1 72 ? 7.863 -2.133 -28.226 1.00 91.81 72 ALA A O 1
ATOM 556 N N . GLU A 1 73 ? 9.718 -1.591 -29.361 1.00 94.62 73 GLU A N 1
ATOM 557 C CA . GLU A 1 73 ? 10.645 -1.849 -28.249 1.00 94.62 73 GLU A CA 1
ATOM 558 C C . GLU A 1 73 ? 10.404 -0.902 -27.066 1.00 94.62 73 GLU A C 1
ATOM 560 O O . GLU A 1 73 ? 10.320 -1.356 -25.921 1.00 94.62 73 GLU A O 1
ATOM 565 N N . GLU A 1 74 ? 10.260 0.399 -27.325 1.00 94.62 74 GLU A N 1
ATOM 566 C CA . GLU A 1 74 ? 9.995 1.391 -26.277 1.00 94.62 74 GLU A CA 1
ATOM 567 C C . GLU A 1 74 ? 8.584 1.241 -25.687 1.00 94.62 74 GLU A C 1
ATOM 569 O O . GLU A 1 74 ? 8.405 1.339 -24.469 1.00 94.62 74 GLU A O 1
ATOM 574 N N . GLN A 1 75 ? 7.584 0.904 -26.507 1.00 92.88 75 GLN A N 1
ATOM 575 C CA . GLN A 1 75 ? 6.243 0.560 -26.031 1.00 92.88 75 GLN A CA 1
ATOM 576 C C . GLN A 1 75 ? 6.275 -0.666 -25.119 1.00 92.88 75 GLN A C 1
ATOM 578 O O . GLN A 1 75 ? 5.679 -0.633 -24.046 1.00 92.88 75 GLN A O 1
ATOM 583 N N . ARG A 1 76 ? 7.016 -1.722 -25.480 1.00 95.75 76 ARG A N 1
ATOM 584 C CA . ARG A 1 76 ? 7.149 -2.914 -24.633 1.00 95.75 76 ARG A CA 1
ATOM 585 C C . ARG A 1 76 ? 7.765 -2.573 -23.277 1.00 95.75 76 ARG A C 1
ATOM 587 O O . ARG A 1 76 ? 7.190 -2.941 -22.259 1.00 95.75 76 ARG A O 1
ATOM 594 N N . LYS A 1 77 ? 8.869 -1.817 -23.248 1.00 96.12 77 LYS A N 1
ATOM 595 C CA . LYS A 1 77 ? 9.469 -1.335 -21.987 1.00 96.12 77 LYS A CA 1
ATOM 596 C C . LYS A 1 77 ? 8.471 -0.523 -21.163 1.00 96.12 77 LYS A C 1
ATOM 598 O O . LYS A 1 77 ? 8.376 -0.698 -19.952 1.00 96.12 77 LYS A O 1
ATOM 603 N N . THR A 1 78 ? 7.700 0.341 -21.823 1.00 95.25 78 THR A N 1
ATOM 604 C CA . THR A 1 78 ? 6.652 1.133 -21.168 1.00 95.25 78 THR A CA 1
ATOM 605 C C . THR A 1 78 ? 5.599 0.229 -20.525 1.00 95.25 78 THR A C 1
ATOM 607 O O . THR A 1 78 ? 5.261 0.428 -19.359 1.00 95.25 78 THR A O 1
ATOM 610 N N . TYR A 1 79 ? 5.114 -0.790 -21.239 1.00 95.75 79 TYR A N 1
ATOM 611 C CA . TYR A 1 79 ? 4.138 -1.741 -20.707 1.00 95.75 79 TYR A CA 1
ATOM 612 C C . TYR A 1 79 ? 4.700 -2.604 -19.575 1.00 95.75 79 TYR A C 1
ATOM 614 O O . TYR A 1 79 ? 4.001 -2.810 -18.590 1.00 95.75 79 TYR A O 1
ATOM 622 N N . GLU A 1 80 ? 5.954 -3.050 -19.655 1.00 97.19 80 GLU A N 1
ATOM 623 C CA . GLU A 1 80 ? 6.613 -3.808 -18.580 1.00 97.19 80 GLU A CA 1
ATOM 624 C C . GLU A 1 80 ? 6.712 -2.981 -17.289 1.00 97.19 80 GLU A C 1
ATOM 626 O O . GLU A 1 80 ? 6.382 -3.465 -16.203 1.00 97.19 80 GLU A O 1
ATOM 631 N N . VAL A 1 81 ? 7.100 -1.705 -17.400 1.00 96.88 81 VAL A N 1
ATOM 632 C CA . VAL A 1 81 ? 7.145 -0.782 -16.256 1.00 96.88 81 VAL A CA 1
ATOM 633 C C . VAL A 1 81 ? 5.743 -0.544 -15.694 1.00 96.88 81 VAL A C 1
ATOM 635 O O . VAL A 1 81 ? 5.555 -0.570 -14.476 1.00 96.88 81 VAL A O 1
ATOM 638 N N . GLN A 1 82 ? 4.743 -0.350 -16.559 1.00 95.00 82 GLN A N 1
ATOM 639 C CA . GLN A 1 82 ? 3.352 -0.203 -16.131 1.00 95.00 82 GLN A CA 1
ATOM 640 C C . GLN A 1 82 ? 2.840 -1.465 -15.426 1.00 95.00 82 GLN A C 1
ATOM 642 O O . GLN A 1 82 ? 2.235 -1.356 -14.362 1.00 95.00 82 GLN A O 1
ATOM 647 N N . GLU A 1 83 ? 3.108 -2.657 -15.959 1.00 97.00 83 GLU A N 1
ATOM 648 C CA . GLU A 1 83 ? 2.709 -3.932 -15.360 1.00 97.00 83 GLU A CA 1
ATOM 649 C C . GLU A 1 83 ? 3.359 -4.123 -13.985 1.00 97.00 83 GLU A C 1
ATOM 651 O O . GLU A 1 83 ? 2.671 -4.460 -13.018 1.00 97.00 83 GLU A O 1
ATOM 656 N N . ALA A 1 84 ? 4.662 -3.853 -13.864 1.00 96.44 84 ALA A N 1
ATOM 657 C CA . ALA A 1 84 ? 5.371 -3.908 -12.590 1.00 96.44 84 ALA A CA 1
ATOM 658 C C . ALA A 1 84 ? 4.772 -2.930 -11.565 1.00 96.44 84 ALA A C 1
ATOM 660 O O . ALA A 1 84 ? 4.514 -3.312 -10.420 1.00 96.44 84 ALA A O 1
ATOM 661 N N . ALA A 1 85 ? 4.466 -1.697 -11.984 1.00 96.88 85 ALA A N 1
ATOM 662 C CA . ALA A 1 85 ? 3.811 -0.709 -11.132 1.00 96.88 85 ALA A CA 1
ATOM 663 C C . ALA A 1 85 ? 2.410 -1.167 -10.685 1.00 96.88 85 ALA A C 1
ATOM 665 O O . ALA A 1 85 ? 2.061 -1.022 -9.511 1.00 96.88 85 ALA A O 1
ATOM 666 N N . GLN A 1 86 ? 1.614 -1.768 -11.578 1.00 95.88 86 GLN A N 1
ATOM 667 C CA . GLN A 1 86 ? 0.296 -2.305 -11.224 1.00 95.88 86 GLN A CA 1
ATOM 668 C C . GLN A 1 86 ? 0.392 -3.507 -10.281 1.00 95.88 86 GLN A C 1
ATOM 670 O O . GLN A 1 86 ? -0.376 -3.582 -9.322 1.00 95.88 86 GLN A O 1
ATOM 675 N N . LYS A 1 87 ? 1.351 -4.419 -10.486 1.00 97.38 87 LYS A N 1
ATOM 676 C CA . LYS A 1 87 ? 1.608 -5.538 -9.563 1.00 97.38 87 LYS A CA 1
ATOM 677 C C . LYS A 1 87 ? 1.974 -5.036 -8.172 1.00 97.38 87 LYS A C 1
ATOM 679 O O . LYS A 1 87 ? 1.388 -5.498 -7.193 1.00 97.38 87 LYS A O 1
ATOM 684 N N . GLN A 1 88 ? 2.873 -4.054 -8.090 1.00 95.38 88 GLN A N 1
ATOM 685 C CA . GLN A 1 88 ? 3.257 -3.434 -6.824 1.00 95.38 88 GLN A CA 1
ATOM 686 C C . GLN A 1 88 ? 2.056 -2.767 -6.149 1.00 95.38 88 GLN A C 1
ATOM 688 O O . GLN A 1 88 ? 1.838 -2.952 -4.953 1.00 95.38 88 GLN A O 1
ATOM 693 N N . ARG A 1 89 ? 1.230 -2.041 -6.911 1.00 95.50 89 ARG A N 1
ATOM 694 C CA . ARG A 1 89 ? 0.003 -1.426 -6.394 1.00 95.50 89 ARG A CA 1
ATOM 695 C C . ARG A 1 89 ? -0.978 -2.473 -5.878 1.00 95.50 89 ARG A C 1
ATOM 697 O O . ARG A 1 89 ? -1.517 -2.312 -4.790 1.00 95.50 89 ARG A O 1
ATOM 704 N N . GLN A 1 90 ? -1.193 -3.553 -6.623 1.00 95.12 90 GLN A N 1
ATOM 705 C CA . GLN A 1 90 ? -2.064 -4.647 -6.206 1.00 95.12 90 GLN A CA 1
ATOM 706 C C . GLN A 1 90 ? -1.537 -5.320 -4.933 1.00 95.12 90 GLN A C 1
ATOM 708 O O . GLN A 1 90 ? -2.316 -5.641 -4.040 1.00 95.12 90 GLN A O 1
ATOM 713 N N . GLN A 1 91 ? -0.221 -5.518 -4.826 1.00 96.62 91 GLN A N 1
ATOM 714 C CA . GLN A 1 91 ? 0.410 -6.068 -3.631 1.00 96.62 91 GLN A CA 1
ATOM 715 C C . GLN A 1 91 ? 0.252 -5.144 -2.426 1.00 96.62 91 GLN A C 1
ATOM 717 O O . GLN A 1 91 ? -0.150 -5.625 -1.370 1.00 96.62 91 GLN A O 1
ATOM 722 N N . LEU A 1 92 ? 0.490 -3.843 -2.596 1.00 96.31 92 LEU A N 1
ATOM 723 C CA . LEU A 1 92 ? 0.296 -2.851 -1.544 1.00 96.31 92 LEU A CA 1
ATOM 724 C C . LEU A 1 92 ? -1.160 -2.834 -1.076 1.00 96.31 92 LEU A C 1
ATOM 726 O O . LEU A 1 92 ? -1.402 -2.957 0.115 1.00 96.31 92 LEU A O 1
ATOM 730 N N . VAL A 1 93 ? -2.128 -2.782 -1.998 1.00 95.12 93 VAL A N 1
ATOM 731 C CA . VAL A 1 93 ? -3.558 -2.828 -1.649 1.00 95.12 93 VAL A CA 1
ATOM 732 C C . VAL A 1 93 ? -3.893 -4.113 -0.895 1.00 95.12 93 VAL A C 1
ATOM 734 O O . VAL A 1 93 ? -4.529 -4.036 0.148 1.00 95.12 93 VAL A O 1
ATOM 737 N N . ARG A 1 94 ? -3.421 -5.284 -1.349 1.00 95.31 94 ARG A N 1
ATOM 738 C CA . ARG A 1 94 ? -3.622 -6.552 -0.623 1.00 95.31 94 ARG A CA 1
ATOM 739 C C . ARG A 1 94 ? -3.046 -6.506 0.792 1.00 95.31 94 ARG A C 1
ATOM 741 O O . ARG A 1 94 ? -3.698 -6.975 1.719 1.00 95.31 94 ARG A O 1
ATOM 748 N N . GLN A 1 95 ? -1.839 -5.966 0.957 1.00 95.12 95 GLN A N 1
ATOM 749 C CA . GLN A 1 95 ? -1.191 -5.847 2.263 1.00 95.12 95 GLN A CA 1
ATOM 750 C C . GLN A 1 95 ? -1.940 -4.877 3.181 1.00 95.12 95 GLN A C 1
ATOM 752 O O . GLN A 1 95 ? -2.178 -5.213 4.337 1.00 95.12 95 GLN A O 1
ATOM 757 N N . THR A 1 96 ? -2.365 -3.720 2.669 1.00 94.56 96 THR A N 1
ATOM 758 C CA . THR A 1 96 ? -3.189 -2.760 3.413 1.00 94.56 96 THR A CA 1
ATOM 759 C C . THR A 1 96 ? -4.528 -3.376 3.809 1.00 94.56 96 THR A C 1
ATOM 761 O O . THR A 1 96 ? -4.876 -3.337 4.980 1.00 94.56 96 THR A O 1
ATOM 764 N N . SER A 1 97 ? -5.235 -4.041 2.888 1.00 95.31 97 SER A N 1
ATOM 765 C CA . SER A 1 97 ? -6.501 -4.716 3.201 1.00 95.31 97 SER A CA 1
ATOM 766 C C . SER A 1 97 ? -6.336 -5.804 4.260 1.00 95.31 97 SER A C 1
ATOM 768 O O . SER A 1 97 ? -7.196 -5.948 5.121 1.00 95.31 97 SER A O 1
ATOM 770 N N . LEU A 1 98 ? -5.234 -6.561 4.233 1.00 93.88 98 LEU A N 1
ATOM 771 C CA . LEU A 1 98 ? -4.946 -7.552 5.269 1.00 93.88 98 LEU A CA 1
ATOM 772 C C . LEU A 1 98 ? -4.700 -6.882 6.626 1.00 93.88 98 LEU A C 1
ATOM 774 O O . LEU A 1 98 ? -5.220 -7.360 7.630 1.00 93.88 98 LEU A O 1
ATOM 778 N N . ALA A 1 99 ? -3.958 -5.773 6.660 1.00 94.12 99 ALA A N 1
ATOM 779 C CA . ALA A 1 99 ? -3.744 -5.002 7.883 1.00 94.12 99 ALA A CA 1
ATOM 780 C C . ALA A 1 99 ? -5.058 -4.419 8.435 1.00 94.12 99 ALA A C 1
ATOM 782 O O . ALA A 1 99 ? -5.301 -4.513 9.636 1.00 94.12 99 ALA A O 1
ATOM 783 N N . ASP A 1 100 ? -5.933 -3.900 7.571 1.00 94.94 100 ASP A N 1
ATOM 784 C CA . ASP A 1 100 ? -7.249 -3.383 7.961 1.00 94.94 100 ASP A CA 1
ATOM 785 C C . ASP A 1 100 ? -8.147 -4.497 8.519 1.00 94.94 100 ASP A C 1
ATOM 787 O O . ASP A 1 100 ? -8.780 -4.322 9.560 1.00 94.94 100 ASP A O 1
ATOM 791 N N . ILE A 1 101 ? -8.163 -5.671 7.875 1.00 93.94 101 ILE A N 1
ATOM 792 C CA . ILE A 1 101 ? -8.880 -6.852 8.379 1.00 93.94 101 ILE A CA 1
ATOM 793 C C . ILE A 1 101 ? -8.305 -7.275 9.731 1.00 93.94 101 ILE A C 1
ATOM 795 O O . ILE A 1 101 ? -9.065 -7.516 10.664 1.00 93.94 101 ILE A O 1
ATOM 799 N N . GLN A 1 102 ? -6.979 -7.326 9.876 1.00 88.06 102 GLN A N 1
ATOM 800 C CA . GLN A 1 102 ? -6.339 -7.681 11.141 1.00 88.06 102 GLN A CA 1
ATOM 801 C C . GLN A 1 102 ? -6.711 -6.692 12.255 1.00 88.06 102 GLN A C 1
ATOM 803 O O . GLN A 1 102 ? -7.036 -7.119 13.361 1.00 88.06 102 GLN A O 1
ATOM 808 N N . GLN A 1 103 ? -6.724 -5.389 11.962 1.00 93.94 103 GLN A N 1
ATOM 809 C CA . GLN A 1 103 ? -7.160 -4.347 12.892 1.00 93.94 103 GLN A CA 1
ATOM 810 C C . GLN A 1 103 ? -8.626 -4.546 13.307 1.00 93.94 103 GLN A C 1
ATOM 812 O O . GLN A 1 103 ? -8.955 -4.432 14.488 1.00 93.94 103 GLN A O 1
ATOM 817 N N . GLN A 1 104 ? -9.509 -4.869 12.355 1.00 92.94 104 GLN A N 1
ATOM 818 C CA . GLN A 1 104 ? -10.924 -5.136 12.628 1.00 92.94 104 GLN A CA 1
ATOM 819 C C . GLN A 1 104 ? -11.131 -6.409 13.454 1.00 92.94 104 GLN A C 1
ATOM 821 O O . GLN A 1 104 ? -11.930 -6.387 14.387 1.00 92.94 104 GLN A O 1
ATOM 826 N N . VAL A 1 105 ? -10.408 -7.494 13.155 1.00 93.38 105 VAL A N 1
ATOM 827 C CA . VAL A 1 105 ? -10.482 -8.760 13.904 1.00 93.38 105 VAL A CA 1
ATOM 828 C C . VAL A 1 105 ? -10.032 -8.551 15.346 1.00 93.38 105 VAL A C 1
ATOM 830 O O . VAL A 1 105 ? -10.771 -8.895 16.262 1.00 93.38 105 VAL A O 1
ATOM 833 N N . VAL A 1 106 ? -8.882 -7.902 15.561 1.00 93.19 106 VAL A N 1
ATOM 834 C CA . VAL A 1 106 ? -8.385 -7.600 16.915 1.00 93.19 106 VAL A CA 1
ATOM 835 C C . VAL A 1 106 ? -9.359 -6.685 17.657 1.00 93.19 106 VAL A C 1
ATOM 837 O O . VAL A 1 106 ? -9.665 -6.928 18.822 1.00 93.19 106 VAL A O 1
ATOM 840 N N . GLY A 1 107 ? -9.901 -5.666 16.982 1.00 94.00 107 GLY A N 1
ATOM 841 C CA . GLY A 1 107 ? -10.913 -4.783 17.558 1.00 94.00 107 GLY A CA 1
ATOM 842 C C . GLY A 1 107 ? -12.200 -5.518 17.946 1.00 94.00 107 GLY A C 1
ATOM 843 O O . GLY A 1 107 ? -12.767 -5.236 19.000 1.00 94.00 107 GLY A O 1
ATOM 844 N N . ALA A 1 108 ? -12.646 -6.483 17.138 1.00 93.38 108 ALA A N 1
ATOM 845 C CA . ALA A 1 108 ? -13.805 -7.317 17.439 1.00 93.38 108 ALA A CA 1
ATOM 846 C C . ALA A 1 108 ? -13.539 -8.260 18.624 1.00 93.38 108 ALA A C 1
ATOM 848 O O . ALA A 1 108 ? -14.366 -8.333 19.529 1.00 93.38 108 ALA A O 1
ATOM 849 N N . GLU A 1 109 ? -12.379 -8.922 18.670 1.00 92.19 109 GLU A N 1
ATOM 850 C CA . GLU A 1 109 ? -11.970 -9.783 19.789 1.00 92.19 109 GLU A CA 1
ATOM 851 C C . GLU A 1 109 ? -11.867 -8.999 21.104 1.00 92.19 109 GLU A C 1
ATOM 853 O O . GLU A 1 109 ? -12.439 -9.398 22.123 1.00 92.19 109 GLU A O 1
ATOM 858 N N . GLN A 1 110 ? -11.201 -7.838 21.084 1.00 92.69 110 GLN A N 1
ATOM 859 C CA . GLN A 1 110 ? -11.168 -6.937 22.237 1.00 92.69 110 GLN A CA 1
ATOM 860 C C . GLN A 1 110 ? -12.561 -6.422 22.590 1.00 92.69 110 GLN A C 1
ATOM 862 O O . GLN A 1 110 ? -12.873 -6.307 23.771 1.00 92.69 110 GLN A O 1
ATOM 867 N N . GLY A 1 111 ? -13.416 -6.153 21.602 1.00 94.06 111 GLY A N 1
ATOM 868 C CA . GLY A 1 111 ? -14.803 -5.752 21.813 1.00 94.06 111 GLY A CA 1
ATOM 869 C C . GLY A 1 111 ? -15.618 -6.806 22.564 1.00 94.06 111 GLY A C 1
ATOM 870 O O . GLY A 1 111 ? -16.310 -6.459 23.521 1.00 94.06 111 GLY A O 1
ATOM 871 N N . VAL A 1 112 ? -15.499 -8.085 22.187 1.00 93.12 112 VAL A N 1
ATOM 872 C CA . VAL A 1 112 ? -16.146 -9.204 22.895 1.00 93.12 112 VAL A CA 1
ATOM 873 C C . VAL A 1 112 ? -15.613 -9.306 24.320 1.00 93.12 112 VAL A C 1
ATOM 875 O O . VAL A 1 112 ? -16.405 -9.341 25.257 1.00 93.12 112 VAL A O 1
ATOM 878 N N . ASN A 1 113 ? -14.293 -9.249 24.509 1.00 93.31 113 ASN A N 1
ATOM 879 C CA . ASN A 1 113 ? -13.688 -9.303 25.841 1.00 93.31 113 ASN A CA 1
ATOM 880 C C . ASN A 1 113 ? -14.151 -8.126 26.725 1.00 93.31 113 ASN A C 1
ATOM 882 O O . ASN A 1 113 ? -14.565 -8.318 27.865 1.00 93.31 113 ASN A O 1
ATOM 886 N N . ILE A 1 114 ? -14.192 -6.902 26.188 1.00 92.94 114 ILE A N 1
ATOM 887 C CA . ILE A 1 114 ? -14.726 -5.728 26.895 1.00 92.94 114 ILE A CA 1
ATOM 888 C C . ILE A 1 114 ? -16.208 -5.921 27.238 1.00 92.94 114 ILE A C 1
ATOM 890 O O . ILE A 1 114 ? -16.622 -5.584 28.348 1.00 92.94 114 ILE A O 1
ATOM 894 N N . ALA A 1 115 ? -17.016 -6.450 26.317 1.00 94.19 115 ALA A N 1
ATOM 895 C CA . ALA A 1 115 ? -18.431 -6.715 26.559 1.00 94.19 115 ALA A CA 1
ATOM 896 C C . ALA A 1 115 ? -18.633 -7.776 27.653 1.00 94.19 115 ALA A C 1
ATOM 898 O O . ALA A 1 115 ? -19.462 -7.572 28.539 1.00 94.19 115 ALA A O 1
ATOM 899 N N . GLU A 1 116 ? -17.845 -8.852 27.649 1.00 94.75 116 GLU A N 1
ATOM 900 C CA . GLU A 1 116 ? -17.836 -9.875 28.698 1.00 94.75 116 GLU A CA 1
ATOM 901 C C . GLU A 1 116 ? -17.396 -9.303 30.047 1.00 94.75 116 GLU A C 1
ATOM 903 O O . GLU A 1 116 ? -18.064 -9.517 31.059 1.00 94.75 116 GLU A O 1
ATOM 908 N N . LEU A 1 117 ? -16.311 -8.522 30.086 1.00 94.75 117 LEU A N 1
ATOM 909 C CA . LEU A 1 117 ? -15.851 -7.845 31.300 1.00 94.75 117 LEU A CA 1
ATOM 910 C C . LEU A 1 117 ? -16.910 -6.881 31.837 1.00 94.75 117 LEU A C 1
ATOM 912 O O . LEU A 1 117 ? -17.152 -6.854 33.043 1.00 94.75 117 LEU A O 1
ATOM 916 N N . LYS A 1 118 ? -17.584 -6.131 30.960 1.00 95.19 118 LYS A N 1
ATOM 917 C CA . LYS A 1 118 ? -18.676 -5.224 31.330 1.00 95.19 118 LYS A CA 1
ATOM 918 C C . LYS A 1 118 ? -19.897 -5.987 31.841 1.00 95.19 118 LYS A C 1
ATOM 920 O O . LYS A 1 118 ? -20.476 -5.585 32.845 1.00 95.19 118 LYS A O 1
ATOM 925 N N . ALA A 1 119 ? -20.271 -7.095 31.203 1.00 95.00 119 ALA A N 1
ATOM 926 C CA . ALA A 1 119 ? -21.350 -7.959 31.672 1.00 95.00 119 ALA A CA 1
ATOM 927 C C . ALA A 1 119 ? -21.025 -8.544 33.055 1.00 95.00 119 ALA A C 1
ATOM 929 O O . ALA A 1 119 ? -21.837 -8.445 33.970 1.00 95.00 119 ALA A O 1
ATOM 930 N N . ASN A 1 120 ? -19.808 -9.055 33.245 1.00 95.00 120 ASN A N 1
ATOM 931 C CA . ASN A 1 120 ? -19.333 -9.565 34.529 1.00 95.00 120 ASN A CA 1
ATOM 932 C C . ASN A 1 120 ? -19.283 -8.476 35.610 1.00 95.00 120 ASN A C 1
ATOM 934 O O . ASN A 1 120 ? -19.658 -8.733 36.753 1.00 95.00 120 ASN A O 1
ATOM 938 N N . ALA A 1 121 ? -18.846 -7.261 35.269 1.00 95.06 121 ALA A N 1
ATOM 939 C CA . ALA A 1 121 ? -18.866 -6.119 36.179 1.00 95.06 121 ALA A CA 1
ATOM 940 C C . ALA A 1 121 ? -20.300 -5.758 36.590 1.00 95.06 121 ALA A C 1
ATOM 942 O O . ALA A 1 121 ? -20.561 -5.599 37.778 1.00 95.06 121 ALA A O 1
ATOM 943 N N . ASN A 1 122 ? -21.239 -5.721 35.640 1.00 95.38 122 ASN A N 1
ATOM 944 C CA . ASN A 1 122 ? -22.652 -5.465 35.916 1.00 95.38 122 ASN A CA 1
ATOM 945 C C . ASN A 1 122 ? -23.273 -6.552 36.802 1.00 95.38 122 ASN A C 1
ATOM 947 O O . ASN A 1 122 ? -24.020 -6.229 37.719 1.00 95.38 122 ASN A O 1
ATOM 951 N N . VAL A 1 123 ? -22.955 -7.830 36.563 1.00 95.31 123 VAL A N 1
ATOM 952 C CA . VAL A 1 123 ? -23.412 -8.935 37.421 1.00 95.31 123 VAL A CA 1
ATOM 953 C C . VAL A 1 123 ? -22.861 -8.761 38.832 1.00 95.31 123 VAL A C 1
ATOM 955 O O . VAL A 1 123 ? -23.638 -8.790 39.778 1.00 95.31 123 VAL A O 1
ATOM 958 N N . LYS A 1 124 ? -21.554 -8.508 38.982 1.00 94.31 124 LYS A N 1
ATOM 959 C CA . LYS A 1 124 ? -20.927 -8.271 40.294 1.00 94.31 124 LYS A CA 1
ATOM 960 C C . LYS A 1 124 ? -21.515 -7.059 41.016 1.00 94.31 124 LYS A C 1
ATOM 962 O O . LYS A 1 124 ? -21.709 -7.100 42.229 1.00 94.31 124 LYS A O 1
ATOM 967 N N . GLN A 1 125 ? -21.804 -5.990 40.282 1.00 95.25 125 GLN A N 1
ATOM 968 C CA . GLN A 1 125 ? -22.451 -4.805 40.827 1.00 95.25 125 GLN A CA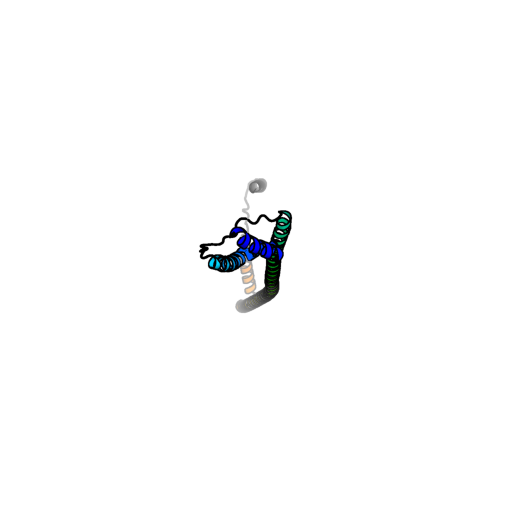 1
ATOM 969 C C . GLN A 1 125 ? -23.872 -5.130 41.295 1.00 95.25 125 GLN A C 1
ATOM 971 O O . GLN A 1 125 ? -24.200 -4.863 42.443 1.00 95.25 125 GLN A O 1
ATOM 976 N N . ALA A 1 126 ? -24.679 -5.792 40.463 1.00 94.50 126 ALA A N 1
ATOM 977 C CA . ALA A 1 126 ? -26.035 -6.196 40.822 1.00 94.50 126 ALA A CA 1
ATOM 978 C C . ALA A 1 126 ? -26.059 -7.161 42.019 1.00 94.50 126 ALA A C 1
ATOM 980 O O . ALA A 1 126 ? -26.923 -7.038 42.886 1.00 94.50 126 ALA A O 1
ATOM 981 N N . THR A 1 127 ? -25.104 -8.095 42.111 1.00 94.19 127 THR A N 1
ATOM 982 C CA . THR A 1 127 ? -24.971 -8.969 43.285 1.00 94.19 127 THR A CA 1
ATOM 983 C C . THR A 1 127 ? -24.585 -8.175 44.528 1.00 94.19 127 THR A C 1
ATOM 985 O O . THR A 1 127 ? -25.189 -8.381 45.575 1.00 94.19 127 THR A O 1
ATOM 988 N N . GLY A 1 128 ? -23.648 -7.228 44.413 1.00 95.62 128 GLY A N 1
ATOM 989 C CA . GLY A 1 128 ? -23.263 -6.353 45.521 1.00 95.62 128 GLY A CA 1
ATOM 990 C C . GLY A 1 128 ? -24.417 -5.463 45.994 1.00 95.62 128 GLY A C 1
ATOM 991 O O . GLY A 1 128 ? -24.642 -5.336 47.194 1.00 95.62 128 GLY A O 1
ATOM 992 N N . ASP A 1 129 ? -25.204 -4.910 45.071 1.00 94.56 129 ASP A N 1
ATOM 993 C CA . ASP A 1 129 ? -26.387 -4.097 45.377 1.00 94.56 129 ASP A CA 1
ATOM 994 C C . ASP A 1 129 ? -27.499 -4.928 46.036 1.00 94.56 129 ASP A C 1
ATOM 996 O O . ASP A 1 129 ? -28.148 -4.471 46.987 1.00 94.56 129 ASP A O 1
ATOM 1000 N N . ALA A 1 130 ? -27.699 -6.168 45.579 1.00 94.38 130 ALA A N 1
ATOM 1001 C CA . ALA A 1 130 ? -28.638 -7.106 46.185 1.00 94.38 130 ALA A CA 1
ATOM 1002 C C . ALA A 1 130 ? -28.199 -7.506 47.603 1.00 94.38 130 ALA A C 1
ATOM 1004 O O . ALA A 1 130 ? -29.015 -7.487 48.527 1.00 94.38 130 ALA A O 1
ATOM 1005 N N . GLU A 1 131 ? -26.916 -7.813 47.803 1.00 93.94 131 GLU A N 1
ATOM 1006 C CA . GLU A 1 131 ? -26.345 -8.113 49.119 1.00 93.94 131 GLU A CA 1
ATOM 1007 C C . GLU A 1 131 ? -26.422 -6.909 50.059 1.00 93.94 131 GLU A C 1
ATOM 1009 O O . GLU A 1 131 ? -26.857 -7.056 51.201 1.00 93.94 131 GLU A O 1
ATOM 1014 N N . ALA A 1 132 ? -26.094 -5.707 49.582 1.00 94.19 132 ALA A N 1
ATOM 1015 C CA . ALA A 1 132 ? -26.206 -4.478 50.359 1.00 94.19 132 ALA A CA 1
ATOM 1016 C C . ALA A 1 132 ? -27.657 -4.209 50.777 1.00 94.19 132 ALA A C 1
ATOM 1018 O O . ALA A 1 132 ? -27.923 -3.868 51.929 1.00 94.19 132 ALA A O 1
ATOM 1019 N N . THR A 1 133 ? -28.614 -4.395 49.867 1.00 94.06 133 THR A N 1
ATOM 1020 C CA . THR A 1 133 ? -30.046 -4.259 50.169 1.00 94.06 133 THR A CA 1
ATOM 1021 C C . THR A 1 133 ? -30.504 -5.299 51.185 1.00 94.06 133 THR A C 1
ATOM 1023 O O . THR A 1 133 ? -31.197 -4.958 52.141 1.00 94.06 133 THR A O 1
ATOM 1026 N N . ARG A 1 134 ? -30.065 -6.553 51.037 1.00 94.00 134 ARG A N 1
ATOM 1027 C CA . ARG A 1 134 ? -30.360 -7.622 51.994 1.00 94.00 134 ARG A CA 1
ATOM 1028 C C . ARG A 1 134 ? -29.787 -7.307 53.375 1.00 94.00 134 ARG A C 1
ATOM 1030 O O . ARG A 1 134 ? -30.485 -7.486 54.367 1.00 94.00 134 ARG A O 1
ATOM 1037 N N . LEU A 1 135 ? -28.549 -6.822 53.444 1.00 94.12 135 LEU A N 1
ATOM 1038 C CA . LEU A 1 135 ? -27.898 -6.460 54.699 1.00 94.12 135 LEU A CA 1
ATOM 1039 C C . LEU A 1 135 ? -28.602 -5.279 55.377 1.00 94.12 135 LEU A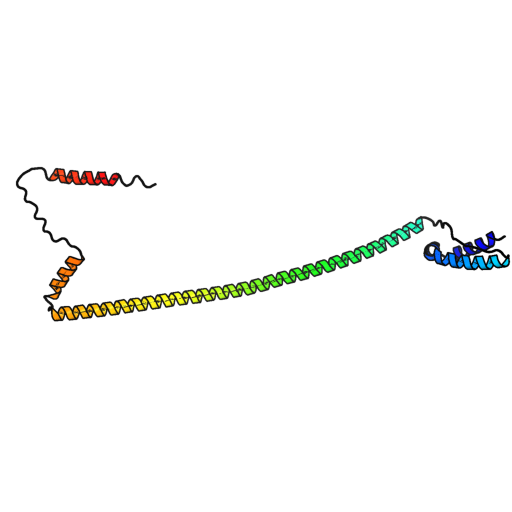 C 1
ATOM 1041 O O . LEU A 1 135 ? -28.847 -5.336 56.579 1.00 94.12 135 LEU A O 1
ATOM 1045 N N . ARG A 1 136 ? -28.997 -4.248 54.614 1.00 93.50 136 ARG A N 1
ATOM 1046 C CA . ARG A 1 136 ? -29.811 -3.137 55.140 1.00 93.50 136 ARG A CA 1
ATOM 1047 C C . ARG A 1 136 ? -31.149 -3.630 55.683 1.00 93.50 136 ARG A C 1
ATOM 1049 O O . ARG A 1 136 ? -31.482 -3.298 56.812 1.00 93.50 136 ARG A O 1
ATOM 1056 N N . ALA A 1 137 ? -31.867 -4.470 54.936 1.00 93.75 137 ALA A N 1
ATOM 1057 C CA . ALA A 1 137 ? -33.150 -5.018 55.374 1.00 93.75 137 ALA A CA 1
ATOM 1058 C C . ALA A 1 137 ? -33.019 -5.873 56.648 1.00 93.75 137 ALA A C 1
ATOM 1060 O O . ALA A 1 137 ? -33.874 -5.810 57.529 1.00 93.75 137 ALA A O 1
ATOM 1061 N N . LEU A 1 138 ? -31.940 -6.654 56.774 1.00 93.88 138 LEU A N 1
ATOM 1062 C CA . LEU A 1 138 ? -31.634 -7.397 58.000 1.00 93.88 138 LEU A CA 1
ATOM 1063 C C . LEU A 1 138 ? -31.345 -6.454 59.174 1.00 93.88 138 LEU A C 1
ATOM 1065 O O . LEU A 1 138 ? -31.921 -6.639 60.244 1.00 93.88 138 LEU A O 1
ATOM 1069 N N . GLY A 1 139 ? -30.524 -5.421 58.964 1.00 94.19 139 GLY A N 1
ATOM 1070 C CA . GLY A 1 139 ? -30.231 -4.412 59.984 1.00 94.19 139 GLY A CA 1
ATOM 1071 C C . GL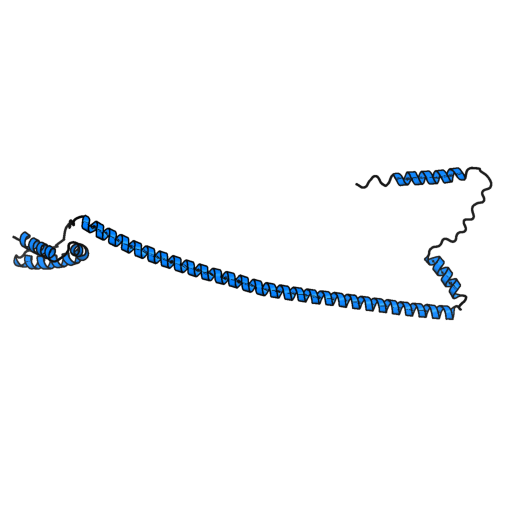Y A 1 139 ? -31.474 -3.635 60.429 1.00 94.19 139 GLY A C 1
ATOM 1072 O O . GLY A 1 139 ? -31.681 -3.430 61.622 1.00 94.19 139 GLY A O 1
ATOM 1073 N N . GLU A 1 140 ? -32.353 -3.264 59.497 1.00 92.50 140 GLU A N 1
ATOM 1074 C CA . GLU A 1 140 ? -33.648 -2.642 59.798 1.00 92.50 140 GLU A CA 1
ATOM 1075 C C . GLU A 1 140 ? -34.560 -3.588 60.585 1.00 92.50 140 GLU A C 1
ATOM 1077 O O . GLU A 1 140 ? -35.160 -3.185 61.581 1.00 92.50 140 GLU A O 1
ATOM 1082 N N . ALA A 1 141 ? -34.635 -4.864 60.195 1.00 93.25 141 ALA A N 1
ATOM 1083 C CA . ALA A 1 141 ? -35.417 -5.861 60.918 1.00 93.25 141 ALA A CA 1
ATOM 1084 C C . ALA A 1 141 ? -34.894 -6.079 62.347 1.00 93.25 141 ALA A C 1
ATOM 1086 O O . ALA A 1 141 ? -35.687 -6.208 63.282 1.00 93.25 141 ALA A O 1
ATOM 1087 N N . GLU A 1 142 ? -33.575 -6.102 62.541 1.00 92.25 142 GLU A N 1
ATOM 1088 C CA . GLU A 1 142 ? -32.950 -6.176 63.863 1.00 92.25 142 GLU A CA 1
ATOM 1089 C C . GLU A 1 142 ? -33.211 -4.919 64.692 1.00 92.25 142 GLU A C 1
ATOM 1091 O O . GLU A 1 142 ? -33.597 -5.040 65.854 1.00 92.25 142 GLU A O 1
ATOM 1096 N N . ALA A 1 143 ? -33.105 -3.728 64.100 1.00 90.81 143 ALA A N 1
ATOM 1097 C CA . ALA A 1 143 ? -33.429 -2.471 64.768 1.00 90.81 143 ALA A CA 1
ATOM 1098 C C . ALA A 1 143 ? -34.908 -2.412 65.197 1.00 90.81 143 ALA A C 1
ATOM 1100 O O . ALA A 1 143 ? -35.222 -2.032 66.328 1.00 90.81 143 ALA A O 1
ATOM 1101 N N . ILE A 1 144 ? -35.836 -2.847 64.338 1.00 91.69 144 ILE A N 1
ATOM 1102 C CA . ILE A 1 144 ? -37.266 -2.954 64.672 1.00 91.69 144 ILE A CA 1
ATOM 1103 C C . ILE A 1 144 ? -37.481 -3.976 65.792 1.00 91.69 144 ILE A C 1
ATOM 1105 O O . ILE A 1 144 ? -38.242 -3.718 66.724 1.00 91.69 144 ILE A O 1
ATOM 1109 N N . ARG A 1 145 ? -36.799 -5.126 65.750 1.00 91.56 145 ARG A N 1
ATOM 1110 C CA . ARG A 1 145 ? -36.908 -6.147 66.800 1.00 91.56 145 ARG A CA 1
ATOM 1111 C C . ARG A 1 145 ? -36.379 -5.632 68.140 1.00 91.56 145 ARG A C 1
ATOM 1113 O O . ARG A 1 145 ? -37.058 -5.809 69.146 1.00 91.56 145 ARG A O 1
ATOM 1120 N N . ALA A 1 146 ? -35.230 -4.959 68.149 1.00 92.31 146 ALA A N 1
ATOM 1121 C CA . ALA A 1 146 ? -34.629 -4.384 69.350 1.00 92.31 146 ALA A CA 1
ATOM 1122 C C . ALA A 1 146 ? -35.499 -3.265 69.940 1.00 92.31 146 ALA A C 1
ATOM 1124 O O . ALA A 1 146 ? -35.778 -3.262 71.135 1.00 92.31 146 ALA A O 1
ATOM 1125 N N . THR A 1 147 ? -36.008 -2.352 69.107 1.00 90.69 147 THR A N 1
ATOM 1126 C CA . THR A 1 147 ? -36.937 -1.303 69.566 1.00 90.69 147 THR A CA 1
ATOM 1127 C C . THR A 1 147 ? -38.272 -1.879 70.032 1.00 90.69 147 THR A C 1
ATOM 1129 O O . THR A 1 147 ? -38.833 -1.396 71.012 1.00 90.69 147 THR A O 1
ATOM 1132 N N . GLY A 1 148 ? -38.777 -2.929 69.381 1.00 91.56 148 GLY A N 1
ATOM 1133 C CA . GLY A 1 148 ? -39.967 -3.663 69.805 1.00 91.56 148 GLY A CA 1
ATOM 1134 C C . GLY A 1 148 ? -39.782 -4.351 71.158 1.00 91.56 148 GLY A C 1
ATOM 1135 O O . GLY A 1 148 ? -40.654 -4.237 72.016 1.00 91.56 148 GLY A O 1
ATOM 1136 N N . GLN A 1 149 ? -38.637 -5.005 71.378 1.00 90.44 149 GLN A N 1
ATOM 1137 C CA . GLN A 1 149 ? -38.271 -5.605 72.666 1.00 90.44 149 GLN A CA 1
ATOM 1138 C C . GLN A 1 149 ? -38.129 -4.541 73.756 1.00 90.44 149 GLN A C 1
ATOM 1140 O O . GLN A 1 149 ? -38.784 -4.659 74.787 1.00 90.44 149 GLN A O 1
ATOM 1145 N N . ALA A 1 150 ? -37.382 -3.465 73.495 1.00 89.12 150 ALA A N 1
ATOM 1146 C CA . ALA A 1 150 ? -37.212 -2.360 74.436 1.00 89.12 150 ALA A CA 1
ATOM 1147 C C . ALA A 1 150 ? -38.556 -1.710 74.808 1.00 89.12 150 ALA A C 1
ATOM 1149 O O . ALA A 1 150 ? -38.827 -1.461 75.980 1.00 89.12 150 ALA A O 1
ATOM 1150 N N . LYS A 1 151 ? -39.445 -1.492 73.827 1.00 86.81 151 LYS A N 1
ATOM 1151 C CA . LYS A 1 151 ? -40.815 -1.029 74.086 1.00 86.81 151 LYS A CA 1
ATOM 1152 C C . LYS A 1 151 ? -41.581 -2.036 74.936 1.00 86.81 151 LYS A C 1
ATOM 1154 O O . LYS A 1 151 ? -42.182 -1.637 75.922 1.00 86.81 151 LYS A O 1
ATOM 1159 N N . ALA A 1 152 ? -41.566 -3.323 74.590 1.00 86.06 152 ALA A N 1
ATOM 1160 C CA . ALA A 1 152 ? -42.279 -4.362 75.335 1.00 86.06 152 ALA A CA 1
ATOM 1161 C C . ALA A 1 152 ? -41.790 -4.504 76.788 1.00 86.06 152 ALA A C 1
ATOM 1163 O O . ALA A 1 152 ? -42.601 -4.755 77.680 1.00 86.06 152 ALA A O 1
ATOM 1164 N N . GLU A 1 153 ? -40.491 -4.338 77.034 1.00 86.19 153 GLU A N 1
ATOM 1165 C CA . GLU A 1 153 ? -39.903 -4.295 78.376 1.00 86.19 153 GLU A CA 1
ATOM 1166 C C . GLU A 1 153 ? -40.331 -3.041 79.137 1.00 86.19 153 GLU A C 1
ATOM 1168 O O . GLU A 1 153 ? -40.790 -3.156 80.272 1.00 86.19 153 GLU A O 1
ATOM 1173 N N . ALA A 1 154 ? -40.290 -1.866 78.500 1.00 83.62 154 ALA A N 1
ATOM 1174 C CA . ALA A 1 154 ? -40.799 -0.627 79.088 1.00 83.62 154 ALA A CA 1
ATOM 1175 C C . ALA A 1 154 ? -42.300 -0.719 79.422 1.00 83.62 154 ALA A C 1
ATOM 1177 O O . ALA A 1 154 ? -42.720 -0.301 80.500 1.00 83.62 154 ALA A O 1
ATOM 1178 N N . TYR A 1 155 ? -43.103 -1.327 78.541 1.00 78.88 155 TYR A N 1
ATOM 1179 C CA . TYR A 1 155 ? -44.519 -1.618 78.780 1.00 78.88 155 TYR A CA 1
ATOM 1180 C C . TYR A 1 155 ? -44.703 -2.538 79.993 1.00 78.88 155 TYR A C 1
ATOM 1182 O O . TYR A 1 155 ? -45.519 -2.239 80.861 1.00 78.88 155 TYR A O 1
ATOM 1190 N N . ARG A 1 156 ? -43.934 -3.632 80.095 1.00 80.69 156 ARG A N 1
ATOM 1191 C CA . ARG A 1 156 ? -43.994 -4.553 81.244 1.00 80.69 156 ARG A CA 1
ATOM 1192 C C . ARG A 1 156 ? -43.619 -3.863 82.555 1.00 80.69 156 ARG A C 1
ATOM 1194 O O . ARG A 1 156 ? -44.384 -3.951 83.510 1.00 80.69 156 ARG A O 1
ATOM 1201 N N . ALA A 1 157 ? -42.508 -3.130 82.573 1.00 80.50 157 ALA A N 1
ATOM 1202 C CA . ALA A 1 157 ? -42.067 -2.378 83.744 1.00 80.50 157 ALA A CA 1
ATOM 1203 C C . ALA A 1 157 ? -43.093 -1.307 84.163 1.00 80.50 157 ALA A C 1
ATOM 1205 O O . ALA A 1 157 ? -43.350 -1.125 85.352 1.00 80.50 157 ALA A O 1
ATOM 1206 N N . GLY A 1 158 ? -43.730 -0.630 83.201 1.00 73.12 158 GLY A N 1
ATOM 12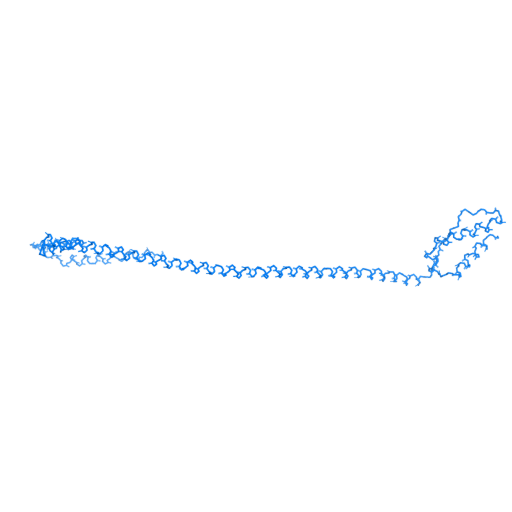07 C CA . GLY A 1 158 ? -44.803 0.335 83.456 1.00 73.12 158 GLY A CA 1
ATOM 1208 C C . GLY A 1 158 ? -46.065 -0.302 84.048 1.00 73.12 158 GLY A C 1
ATOM 1209 O O . GLY A 1 158 ? -46.640 0.230 84.993 1.00 73.12 158 GLY A O 1
ATOM 1210 N N . VAL A 1 159 ? -46.482 -1.466 83.542 1.00 73.88 159 VAL A N 1
ATOM 1211 C CA . VAL A 1 159 ? -47.634 -2.211 84.083 1.00 73.88 159 VAL A CA 1
ATOM 1212 C C . VAL A 1 159 ? -47.354 -2.728 85.497 1.00 73.88 159 VAL A C 1
ATOM 1214 O O . VAL A 1 159 ? -48.244 -2.694 86.345 1.00 73.88 159 VAL A O 1
ATOM 1217 N N . GLU A 1 160 ? -46.131 -3.179 85.767 1.00 72.25 160 GLU A N 1
ATOM 1218 C CA . GLU A 1 160 ? -45.722 -3.674 87.086 1.00 72.25 160 GLU A CA 1
ATOM 1219 C C . GLU A 1 160 ? -45.639 -2.550 88.133 1.00 72.25 160 GLU A C 1
ATOM 1221 O O . GLU A 1 160 ? -46.022 -2.750 89.282 1.00 72.25 160 GLU A O 1
ATOM 1226 N N . SER A 1 161 ? -45.230 -1.345 87.726 1.00 69.06 161 SER A N 1
ATOM 1227 C CA . SER A 1 161 ? -45.114 -0.181 88.618 1.00 69.06 161 SER A CA 1
ATOM 1228 C C . SER A 1 161 ? -46.422 0.599 88.834 1.00 69.06 161 SER A C 1
ATOM 1230 O O . SER A 1 161 ? -46.593 1.191 89.897 1.00 69.06 161 SER A O 1
ATOM 1232 N N . LEU A 1 162 ? -47.366 0.585 87.883 1.00 62.62 162 LEU A N 1
ATOM 1233 C CA . LEU A 1 162 ? -48.679 1.249 88.011 1.00 62.62 162 LEU A CA 1
ATOM 1234 C C . LEU A 1 162 ? -49.845 0.304 88.362 1.00 62.62 162 LEU A C 1
ATOM 1236 O O . LEU A 1 162 ? -50.936 0.776 88.689 1.00 62.62 162 LEU A O 1
ATOM 1240 N N . GLY A 1 163 ? -49.644 -1.015 88.296 1.00 57.28 163 GLY A N 1
ATOM 1241 C CA . GLY A 1 163 ? -50.699 -2.017 88.443 1.00 57.28 163 GLY A CA 1
ATOM 1242 C C . GLY A 1 163 ? -51.598 -2.128 87.200 1.00 57.28 163 GLY A C 1
ATOM 1243 O O . GLY A 1 163 ? -51.859 -1.154 86.488 1.00 57.28 163 GLY A O 1
ATOM 1244 N N . SER A 1 164 ? -52.122 -3.332 86.940 1.00 61.03 164 SER A N 1
ATOM 1245 C CA . SER A 1 164 ? -52.887 -3.664 85.720 1.00 61.03 164 SER A CA 1
ATOM 1246 C C . SER A 1 164 ? -54.118 -2.778 85.470 1.00 61.03 164 SER A C 1
ATOM 1248 O O . SER A 1 164 ? -54.526 -2.600 84.320 1.00 61.03 164 SER A O 1
ATOM 1250 N N . GLN A 1 165 ? -54.690 -2.188 86.524 1.00 56.69 165 GLN A N 1
ATOM 1251 C CA . GLN A 1 165 ? -55.854 -1.303 86.424 1.00 56.69 165 GLN A CA 1
ATOM 1252 C C . GLN A 1 165 ? -55.501 0.176 86.186 1.00 56.69 165 GLN A C 1
ATOM 1254 O O . GLN A 1 165 ? -56.289 0.881 85.565 1.00 56.69 165 GLN A O 1
ATOM 1259 N N . GLY A 1 166 ? -54.323 0.655 86.606 1.00 61.28 166 GLY A N 1
ATOM 1260 C CA . GLY A 1 166 ? -53.896 2.046 86.379 1.00 61.28 166 GLY A CA 1
ATOM 1261 C C . GLY A 1 166 ? -53.337 2.280 84.972 1.00 61.28 166 GLY A C 1
ATOM 1262 O O . GLY A 1 166 ? -53.581 3.317 84.353 1.00 61.28 166 GLY A O 1
ATOM 1263 N N . TYR A 1 167 ? -52.640 1.280 84.426 1.00 56.00 167 TYR A N 1
ATOM 1264 C CA . TYR A 1 167 ? -51.983 1.384 83.122 1.00 56.00 167 TYR A CA 1
ATOM 1265 C C . TYR A 1 167 ? -52.970 1.445 81.942 1.00 56.00 167 TYR A C 1
ATOM 1267 O O . TYR A 1 167 ? -52.739 2.159 80.969 1.00 56.00 167 TYR A O 1
ATOM 1275 N N . THR A 1 168 ? -54.109 0.751 82.028 1.00 62.81 168 THR A N 1
ATOM 1276 C CA . THR A 1 168 ? -55.141 0.749 80.972 1.00 62.81 168 THR A CA 1
ATOM 1277 C C . THR A 1 168 ? -55.856 2.096 80.845 1.00 62.81 168 THR A C 1
ATOM 1279 O O . THR A 1 168 ? -56.141 2.526 79.728 1.00 62.81 168 THR A O 1
ATOM 1282 N N . VAL A 1 169 ? -56.077 2.804 81.958 1.00 63.22 169 VAL A N 1
ATOM 1283 C CA . VAL A 1 169 ? -56.672 4.152 81.962 1.00 63.22 169 VAL A CA 1
ATOM 1284 C C . VAL A 1 169 ? -55.695 5.190 81.396 1.00 63.22 169 VAL A C 1
ATOM 1286 O O . VAL A 1 169 ? -56.096 6.024 80.586 1.00 63.22 169 VAL A O 1
ATOM 1289 N N . MET A 1 170 ? -54.404 5.108 81.743 1.00 63.47 170 MET A N 1
ATOM 1290 C CA . MET A 1 170 ? -53.360 5.963 81.155 1.00 63.47 170 MET A CA 1
ATOM 1291 C C . MET A 1 170 ? -53.190 5.707 79.653 1.00 63.47 170 MET A C 1
ATOM 1293 O O . MET A 1 170 ? -53.215 6.654 78.872 1.00 63.47 170 MET A O 1
ATOM 1297 N N . GLN A 1 171 ? -53.105 4.443 79.228 1.00 60.59 171 GLN A N 1
ATOM 1298 C CA . GLN A 1 171 ? -52.989 4.083 77.813 1.00 60.59 171 GLN A CA 1
ATOM 1299 C C . GLN A 1 171 ? -54.215 4.549 77.008 1.00 60.59 171 GLN A C 1
ATOM 1301 O O . GLN A 1 171 ? -54.061 5.040 75.890 1.00 60.59 171 GLN A O 1
ATOM 1306 N N . LEU A 1 172 ? -55.428 4.450 77.570 1.00 63.91 172 LEU A N 1
ATOM 1307 C CA . LEU A 1 172 ? -56.647 4.962 76.938 1.00 63.91 172 LEU A CA 1
ATOM 1308 C C . LEU A 1 172 ? -56.606 6.490 76.793 1.00 63.91 172 LEU A C 1
ATOM 1310 O O . LEU A 1 172 ? -56.887 6.998 75.711 1.00 63.91 172 LEU A O 1
ATOM 1314 N N . MET A 1 173 ? -56.190 7.218 77.834 1.00 64.62 173 MET A N 1
ATOM 1315 C CA . MET A 1 173 ? -56.022 8.675 77.763 1.00 64.62 173 MET A CA 1
ATOM 1316 C C . MET A 1 173 ? -54.945 9.094 76.756 1.00 64.62 173 MET A C 1
ATOM 1318 O O . MET A 1 173 ? -55.130 10.062 76.021 1.00 64.62 173 MET A O 1
ATOM 1322 N N . GLN A 1 174 ? -53.848 8.344 76.663 1.00 61.56 174 GLN A N 1
ATOM 1323 C CA . GLN A 1 174 ? -52.749 8.638 75.747 1.00 61.56 174 GLN A CA 1
ATOM 1324 C C . GLN A 1 174 ? -53.137 8.371 74.283 1.00 61.56 174 GLN A C 1
ATOM 1326 O O . GLN A 1 174 ? -52.866 9.202 73.422 1.00 61.56 174 GLN A O 1
ATOM 1331 N N . ILE A 1 175 ? -53.879 7.291 74.004 1.00 63.44 175 ILE A N 1
ATOM 1332 C CA . ILE A 1 175 ? -54.432 7.006 72.666 1.00 63.44 175 ILE A CA 1
ATOM 1333 C C . ILE A 1 175 ? -55.478 8.055 72.254 1.00 63.44 175 ILE A C 1
ATOM 1335 O O . ILE A 1 175 ? -55.523 8.456 71.089 1.00 63.44 175 ILE A O 1
ATOM 1339 N N . VAL A 1 176 ? -56.321 8.508 73.189 1.00 61.81 176 VAL A N 1
ATOM 1340 C CA . VAL A 1 176 ? -57.321 9.564 72.946 1.00 61.81 176 VAL A CA 1
ATOM 1341 C C . VAL A 1 176 ? -56.645 10.917 72.674 1.00 61.81 176 VAL A C 1
ATOM 1343 O O . VAL A 1 176 ? -57.103 11.659 71.803 1.00 61.81 176 VAL A O 1
ATOM 1346 N N . GLY A 1 177 ? -55.520 11.200 73.341 1.00 60.28 177 GLY A N 1
ATOM 1347 C CA . GLY A 1 177 ? -54.693 12.388 73.114 1.00 60.28 177 GLY A CA 1
ATOM 1348 C C . GLY A 1 177 ? -53.917 12.369 71.792 1.00 60.28 177 GLY A C 1
ATOM 1349 O O . GLY A 1 177 ? -53.967 13.340 71.041 1.00 60.28 177 GLY A O 1
ATOM 1350 N N . GLU A 1 178 ? -53.253 11.260 71.450 1.00 56.53 178 GLU A N 1
ATOM 1351 C CA . GLU A 1 178 ? -52.469 11.135 70.206 1.00 56.53 178 GLU A CA 1
ATOM 1352 C C . GLU A 1 178 ? -53.343 11.122 68.941 1.00 56.53 178 GLU A C 1
ATOM 1354 O O . GLU A 1 178 ? -52.909 11.577 67.883 1.00 56.53 178 GLU A O 1
ATOM 1359 N N . ARG A 1 179 ? -54.599 10.656 69.034 1.00 57.12 179 ARG A N 1
ATOM 1360 C CA . ARG A 1 179 ? -55.573 10.706 67.926 1.00 57.12 179 ARG A CA 1
ATOM 1361 C C . ARG A 1 179 ? -56.371 12.010 67.836 1.00 57.12 179 ARG A C 1
ATOM 1363 O O . ARG A 1 179 ? -57.228 12.114 66.962 1.00 57.12 179 ARG A O 1
ATOM 1370 N N . ASN A 1 180 ? -56.081 13.005 68.681 1.00 51.09 180 ASN A N 1
ATOM 1371 C CA . ASN A 1 180 ? -56.676 14.347 68.627 1.00 51.09 180 ASN A CA 1
ATOM 1372 C C . ASN A 1 180 ? -58.225 14.328 68.596 1.00 51.09 180 ASN A C 1
ATOM 1374 O O . ASN A 1 180 ? -58.867 15.055 67.834 1.00 51.09 180 ASN A O 1
ATOM 1378 N N . VAL A 1 181 ? -58.850 13.457 69.399 1.00 58.81 181 VAL A N 1
ATOM 1379 C CA . VAL A 1 181 ? -60.316 13.369 69.478 1.00 58.81 181 VAL A CA 1
ATOM 1380 C C . VAL A 1 181 ? -60.824 14.491 70.388 1.00 58.81 181 VAL A C 1
ATOM 1382 O O . VAL A 1 181 ? -60.614 14.462 71.598 1.00 58.81 181 VAL A O 1
ATOM 1385 N N . ARG A 1 182 ? -61.486 15.504 69.808 1.00 55.66 182 ARG A N 1
ATOM 1386 C CA . ARG A 1 182 ? -62.124 16.607 70.552 1.00 55.66 182 ARG A CA 1
ATOM 1387 C C . ARG A 1 182 ? -63.220 16.065 71.476 1.00 55.66 182 ARG A C 1
ATOM 1389 O O . ARG A 1 182 ? -64.289 15.693 71.007 1.00 55.66 182 ARG A O 1
ATOM 1396 N N . ILE A 1 183 ? -62.974 16.088 72.785 1.00 57.69 183 ILE A N 1
ATOM 1397 C CA . ILE A 1 183 ? -63.994 15.912 73.827 1.00 57.69 183 ILE A CA 1
ATOM 1398 C C . ILE A 1 183 ? -64.429 17.306 74.278 1.00 57.69 183 ILE A C 1
ATOM 1400 O O . ILE A 1 183 ? -64.003 17.814 75.309 1.00 57.69 183 ILE A O 1
ATOM 1404 N N . VAL A 1 184 ? -65.258 17.954 73.471 1.00 54.06 184 VAL A N 1
ATOM 1405 C CA . VAL A 1 184 ? -66.162 18.979 73.989 1.00 54.06 184 VAL A CA 1
ATOM 1406 C C . VAL A 1 184 ? -67.563 18.427 73.769 1.00 54.06 184 VAL A C 1
ATOM 1408 O O . VAL A 1 184 ? -67.919 18.146 72.625 1.00 54.06 184 VAL A O 1
ATOM 1411 N N . PRO A 1 185 ? -68.355 18.181 74.824 1.00 50.03 185 PRO A N 1
ATOM 1412 C CA . PRO A 1 185 ? -69.783 18.042 74.631 1.00 50.03 185 PRO A CA 1
ATOM 1413 C C . PRO A 1 185 ? -70.257 19.391 74.091 1.00 50.03 185 PRO A C 1
ATOM 1415 O O . PRO A 1 185 ? -70.174 20.394 74.804 1.00 50.03 185 PRO A O 1
ATOM 1418 N N . ASP A 1 186 ? -70.714 19.429 72.839 1.00 43.44 186 ASP A N 1
ATOM 1419 C CA . ASP A 1 186 ? -71.534 20.534 72.352 1.00 43.44 186 ASP A CA 1
ATOM 1420 C C . ASP A 1 186 ? -72.816 20.516 73.188 1.00 43.44 186 ASP A C 1
ATOM 1422 O O . ASP A 1 186 ? -73.812 19.867 72.863 1.00 43.44 186 ASP A O 1
ATOM 1426 N N . VAL A 1 187 ? -72.776 21.208 74.327 1.00 52.25 187 VAL A N 1
ATOM 1427 C CA . VAL A 1 187 ? -73.974 21.731 74.962 1.00 52.25 187 VAL A CA 1
ATOM 1428 C C . VAL A 1 187 ? -74.541 22.731 73.971 1.00 52.25 187 VAL A C 1
ATOM 1430 O O . VAL A 1 187 ? -74.191 23.909 73.956 1.00 52.25 187 VAL A O 1
ATOM 1433 N N . ALA A 1 188 ? -75.389 22.215 73.082 1.00 47.56 188 ALA A N 1
ATOM 1434 C CA . ALA A 1 188 ? -76.325 23.018 72.337 1.00 47.56 188 ALA A CA 1
ATOM 1435 C C . ALA A 1 188 ? -76.973 23.963 73.347 1.00 47.56 188 ALA A C 1
ATOM 1437 O O . ALA A 1 188 ? -77.687 23.537 74.257 1.00 47.56 188 ALA A O 1
ATOM 1438 N N . VAL A 1 189 ? -76.650 25.245 73.193 1.00 49.06 189 VAL A N 1
ATOM 1439 C CA . VAL A 1 189 ? -77.486 26.365 73.591 1.00 49.06 189 VAL A CA 1
ATOM 1440 C C . VAL A 1 189 ? -78.921 25.953 73.273 1.00 49.06 189 VAL A C 1
ATOM 1442 O O . VAL A 1 189 ? -79.345 25.941 72.118 1.00 49.06 189 VAL A O 1
ATOM 1445 N N . SER A 1 190 ? -79.654 25.524 74.301 1.00 41.16 190 SER A N 1
ATOM 1446 C CA . SER A 1 190 ? -81.094 25.357 74.228 1.00 41.16 190 SER A CA 1
ATOM 1447 C C . SER A 1 190 ? -81.657 26.770 74.178 1.00 41.16 190 SER A C 1
ATOM 1449 O O . SER A 1 190 ? -81.947 27.394 75.200 1.00 41.16 190 SER A O 1
ATOM 1451 N N . GLY A 1 191 ? -81.683 27.312 72.965 1.00 40.53 191 GLY A N 1
ATOM 1452 C CA . GLY A 1 191 ? -82.270 28.594 72.646 1.00 40.53 191 GLY A CA 1
ATOM 1453 C C . GLY A 1 191 ? -83.769 28.540 72.888 1.00 40.53 191 GLY A C 1
ATOM 1454 O O . GLY A 1 191 ? -84.527 27.935 72.132 1.00 40.53 191 GLY A O 1
ATOM 1455 N N . THR A 1 192 ? -84.183 29.214 73.949 1.00 43.53 192 THR A N 1
ATOM 1456 C CA . THR A 1 192 ? -85.487 29.853 74.062 1.00 43.53 192 THR A CA 1
ATOM 1457 C C . THR A 1 192 ? -85.731 30.724 72.820 1.00 43.53 192 THR A C 1
ATOM 1459 O O . THR A 1 192 ? -85.058 31.732 72.645 1.00 43.53 192 THR A O 1
ATOM 1462 N N . GLY A 1 193 ? -86.713 30.349 71.994 1.00 41.69 193 GLY A N 1
ATOM 1463 C CA . GLY A 1 193 ? -87.422 31.237 71.060 1.00 41.69 193 GLY A CA 1
ATOM 1464 C C . GLY A 1 193 ? -86.765 31.530 69.700 1.00 41.69 193 GLY A C 1
ATOM 1465 O O . GLY A 1 193 ? -85.697 32.122 69.628 1.00 41.69 193 GLY A O 1
ATOM 1466 N N . GLY A 1 194 ? -87.489 31.229 68.610 1.00 43.53 194 GLY A N 1
ATOM 1467 C CA . GLY A 1 194 ? -87.297 31.903 67.312 1.00 43.53 194 GLY A CA 1
ATOM 1468 C C . GLY A 1 194 ? -87.033 31.014 66.088 1.00 43.53 194 GLY A C 1
ATOM 1469 O O . GLY A 1 194 ? -85.924 30.974 65.575 1.00 43.53 194 GLY A O 1
ATOM 1470 N N . SER A 1 195 ? -88.068 30.303 65.633 1.00 50.31 195 SER A N 1
ATOM 1471 C CA . SER A 1 195 ? -88.499 29.999 64.245 1.00 50.31 195 SER A CA 1
ATOM 1472 C C . SER A 1 195 ? -87.590 30.136 62.988 1.00 50.31 195 SER A C 1
ATOM 1474 O O . SER A 1 195 ? -88.154 30.335 61.912 1.00 50.31 195 SER A O 1
ATOM 1476 N N . THR A 1 196 ? -86.257 29.989 63.021 1.00 52.12 196 THR A N 1
ATOM 1477 C CA . THR A 1 196 ? -85.423 30.222 61.802 1.00 52.12 196 THR A CA 1
ATOM 1478 C C . THR A 1 196 ? -84.320 29.173 61.529 1.00 52.12 196 THR A C 1
ATOM 1480 O O . THR A 1 196 ? -83.530 29.320 60.604 1.00 52.12 196 THR A O 1
ATOM 1483 N N . GLY A 1 197 ? -84.274 28.049 62.255 1.00 56.19 197 GLY A N 1
ATOM 1484 C CA . GLY A 1 197 ? -83.148 27.093 62.187 1.00 56.19 197 GLY A CA 1
ATOM 1485 C C . GLY A 1 197 ? -83.046 26.173 60.954 1.00 56.19 197 GLY A C 1
ATOM 1486 O O . GLY A 1 197 ? -81.974 25.637 60.694 1.00 56.19 197 GLY A O 1
ATOM 1487 N N . LEU A 1 198 ? -84.113 25.968 60.172 1.00 66.19 198 LEU A N 1
ATOM 1488 C CA . LEU A 1 198 ? -84.078 25.032 59.027 1.00 66.19 198 LEU A CA 1
ATOM 1489 C C . LEU A 1 198 ? -83.705 25.697 57.694 1.00 66.19 198 LEU A C 1
ATOM 1491 O O . LEU A 1 198 ? -83.210 25.031 56.788 1.00 66.19 198 LEU A O 1
ATOM 1495 N N . VAL A 1 199 ? -83.905 27.010 57.577 1.00 63.09 199 VAL A N 1
ATOM 1496 C CA . VAL A 1 199 ? -83.592 27.772 56.357 1.00 63.09 199 VAL A CA 1
ATOM 1497 C C . VAL A 1 199 ? -82.129 28.218 56.304 1.00 63.09 199 VAL A C 1
ATOM 1499 O O . VAL A 1 199 ? -81.554 28.254 55.219 1.00 63.09 199 VAL A O 1
ATOM 1502 N N . ASP A 1 200 ? -81.488 28.448 57.454 1.00 64.62 200 ASP A N 1
ATOM 1503 C CA . ASP A 1 200 ? -80.063 28.810 57.523 1.00 64.62 200 ASP A CA 1
ATOM 1504 C C . ASP A 1 200 ? -79.139 27.604 57.245 1.00 64.62 200 ASP A C 1
ATOM 1506 O O . ASP A 1 200 ? -78.149 27.704 56.520 1.00 64.62 200 ASP A O 1
ATOM 1510 N N . GLY A 1 201 ? -79.536 26.405 57.692 1.00 67.38 201 GLY A N 1
ATOM 1511 C CA . GLY A 1 201 ? -78.837 25.158 57.352 1.00 67.38 201 GLY A CA 1
ATOM 1512 C C . GLY A 1 201 ? -78.895 24.811 55.858 1.00 67.38 201 GLY A C 1
ATOM 1513 O O . GLY A 1 201 ? -77.933 24.273 55.305 1.00 67.38 201 GLY A O 1
ATOM 1514 N N . LEU A 1 202 ? -79.993 25.164 55.177 1.00 69.12 202 LEU A N 1
ATOM 1515 C CA . LEU A 1 202 ? -80.133 24.967 53.731 1.00 69.12 202 LEU A CA 1
ATOM 1516 C C . LEU A 1 202 ? -79.323 26.004 52.933 1.00 69.12 202 LEU A C 1
ATOM 1518 O O . LEU A 1 202 ? -78.707 25.658 51.922 1.00 69.12 202 LEU A O 1
ATOM 1522 N N . LEU A 1 203 ? -79.279 27.257 53.402 1.00 69.81 203 LEU A N 1
ATOM 1523 C CA . LEU A 1 203 ? -78.503 28.326 52.770 1.00 69.81 203 LEU A CA 1
ATOM 1524 C C . LEU A 1 203 ? -76.994 28.061 52.879 1.00 69.81 203 LEU A C 1
ATOM 1526 O O . LEU A 1 203 ? -76.273 28.242 51.899 1.00 69.81 203 LEU A O 1
ATOM 1530 N N . GLY A 1 204 ? -76.530 27.514 54.008 1.00 70.31 204 GLY A N 1
ATOM 1531 C CA . GLY A 1 204 ? -75.145 27.065 54.175 1.00 70.31 204 GLY A CA 1
ATOM 1532 C C . GLY A 1 204 ? -74.734 25.942 53.209 1.00 70.31 204 GLY A C 1
ATOM 1533 O O . GLY A 1 204 ? -73.603 25.932 52.718 1.00 70.31 204 GLY A O 1
ATOM 1534 N N . LEU A 1 205 ? -75.649 25.024 52.867 1.00 74.62 205 LEU A N 1
ATOM 1535 C CA . LEU A 1 205 ? -75.384 23.948 51.903 1.00 74.62 205 LEU A CA 1
ATOM 1536 C C . LEU A 1 205 ? -75.334 24.470 50.455 1.00 74.62 205 LEU A C 1
ATOM 1538 O O . LEU A 1 205 ? -74.465 24.066 49.680 1.00 74.62 205 LEU A O 1
ATOM 1542 N N . LEU A 1 206 ? -76.232 25.392 50.096 1.00 68.12 206 LEU A N 1
ATOM 1543 C CA . LEU A 1 206 ? -76.29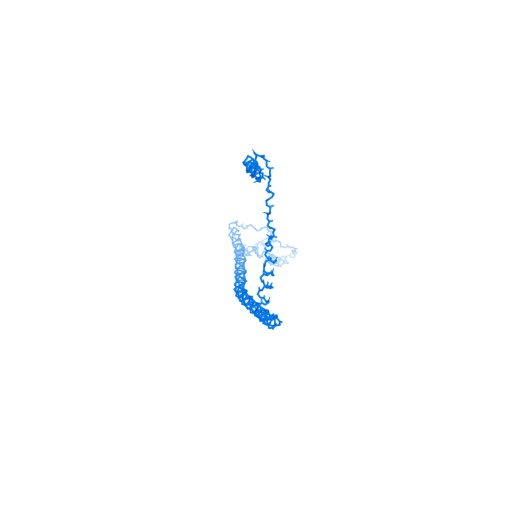2 25.995 48.760 1.00 68.12 206 LEU A CA 1
ATOM 1544 C C . LEU A 1 206 ? -75.106 26.931 48.493 1.00 68.12 206 LEU A C 1
ATOM 1546 O O . LEU A 1 206 ? -74.535 26.888 47.403 1.00 68.12 206 LEU A O 1
ATOM 1550 N N . LEU A 1 207 ? -74.667 27.696 49.498 1.00 72.56 207 LEU A N 1
ATOM 1551 C CA . LEU A 1 207 ? -73.479 28.548 49.394 1.00 72.56 207 LEU A CA 1
ATOM 1552 C C . LEU A 1 207 ? -72.195 27.714 49.249 1.00 72.56 207 LEU A C 1
ATOM 1554 O O . LEU A 1 207 ? -71.325 28.050 48.448 1.00 72.56 207 LEU A O 1
ATOM 1558 N N . ARG A 1 208 ? -72.109 26.576 49.955 1.00 69.88 208 ARG A N 1
ATOM 1559 C CA . ARG A 1 208 ? -70.990 25.625 49.839 1.00 69.88 208 ARG A CA 1
ATOM 1560 C C . ARG A 1 208 ? -70.931 24.948 48.469 1.00 69.88 208 ARG A C 1
ATOM 1562 O O . ARG A 1 208 ? -69.845 24.666 47.965 1.00 69.88 208 ARG A O 1
ATOM 1569 N N . ASN A 1 209 ? -72.084 24.685 47.857 1.00 70.44 209 ASN A N 1
ATOM 1570 C CA . ASN A 1 209 ? -72.127 24.098 46.521 1.00 70.44 209 ASN A CA 1
ATOM 1571 C C . ASN A 1 209 ? -71.745 25.127 45.441 1.00 70.44 209 ASN A C 1
ATOM 1573 O O . ASN A 1 209 ? -71.058 24.796 44.477 1.00 70.44 209 ASN A O 1
ATOM 1577 N N . GLN A 1 210 ? -72.117 26.397 45.634 1.00 65.88 210 GLN A N 1
ATOM 1578 C CA . GLN A 1 210 ? -71.780 27.477 44.706 1.00 65.88 210 GLN A CA 1
ATOM 1579 C C . GLN A 1 210 ? -70.305 27.907 44.807 1.00 65.88 210 GLN A C 1
ATOM 1581 O O . GLN A 1 210 ? -69.695 28.201 43.783 1.00 65.88 210 GLN A O 1
ATOM 1586 N N . SER A 1 211 ? -69.684 27.848 45.994 1.00 63.56 211 SER A N 1
ATOM 1587 C CA . SER A 1 211 ? -68.251 28.150 46.151 1.00 63.56 211 SER A CA 1
ATOM 1588 C C . SER A 1 211 ? -67.331 27.106 45.502 1.00 63.56 211 SER A C 1
ATOM 1590 O O . SER A 1 211 ? -66.260 27.460 45.010 1.00 63.56 211 SER A O 1
ATOM 1592 N N . ASN A 1 212 ? -67.744 25.833 45.444 1.00 58.91 212 ASN A N 1
ATOM 1593 C CA . ASN A 1 212 ? -66.942 24.750 44.857 1.00 58.91 212 ASN A CA 1
ATOM 1594 C C . ASN A 1 212 ? -67.016 24.665 43.318 1.00 58.91 212 ASN A C 1
ATOM 1596 O O . ASN A 1 212 ? -66.134 24.060 42.709 1.00 58.91 212 ASN A O 1
ATOM 1600 N N . GLY A 1 213 ? -68.010 25.286 42.670 1.00 52.69 213 GLY A N 1
ATOM 1601 C CA . GLY A 1 213 ? -68.137 25.309 41.203 1.00 52.69 213 GLY A CA 1
ATOM 1602 C C . GLY A 1 213 ? -67.177 26.272 40.486 1.00 52.69 213 GLY A C 1
ATOM 1603 O O . GLY A 1 213 ? -66.917 26.121 39.296 1.00 52.69 213 GLY A O 1
ATOM 1604 N N . SER A 1 214 ? -66.603 27.242 41.202 1.00 52.06 214 SER A N 1
ATOM 1605 C CA . SER A 1 214 ? -65.766 28.325 40.650 1.00 52.06 214 SER A CA 1
ATOM 1606 C C . SER A 1 214 ? -64.252 28.039 40.614 1.00 52.06 214 SER A C 1
ATOM 1608 O O . SER A 1 214 ? -63.478 28.898 40.191 1.00 52.06 214 SER A O 1
ATOM 1610 N N . HIS A 1 215 ? -63.800 26.850 41.034 1.00 47.25 215 HIS A N 1
ATOM 1611 C CA . HIS A 1 215 ? -62.369 26.493 41.103 1.00 47.25 215 HIS A CA 1
ATOM 1612 C C . HIS A 1 215 ? -61.902 25.406 40.116 1.00 47.25 215 HIS A C 1
ATOM 1614 O O . HIS A 1 215 ? -60.721 25.077 40.117 1.00 47.25 215 HIS A O 1
ATOM 1620 N N . GLN A 1 216 ? -62.760 24.905 39.216 1.00 47.69 216 GLN A N 1
ATOM 1621 C CA . GLN A 1 216 ? -62.365 23.920 38.185 1.00 47.69 216 GLN A CA 1
ATOM 1622 C C . GLN A 1 216 ? -62.232 24.476 36.751 1.00 47.69 216 GLN A C 1
ATOM 1624 O O . GLN A 1 216 ? -61.950 23.715 35.836 1.00 47.69 216 GLN A O 1
ATOM 1629 N N . ALA A 1 217 ? -62.358 25.792 36.529 1.00 46.84 217 ALA A N 1
ATOM 1630 C CA . ALA A 1 217 ? -62.312 26.388 35.180 1.00 46.84 217 ALA A CA 1
ATOM 1631 C C . ALA A 1 217 ? -61.044 27.216 34.856 1.00 46.84 217 ALA A C 1
ATOM 1633 O O . ALA A 1 217 ? -61.036 27.972 33.887 1.00 46.84 217 ALA A O 1
ATOM 1634 N N . LYS A 1 218 ? -59.963 27.101 35.640 1.00 44.06 218 LYS A N 1
ATOM 1635 C CA . LYS A 1 218 ? -58.659 27.729 35.336 1.00 44.06 218 LYS A CA 1
ATOM 1636 C C . LYS A 1 218 ? -57.493 26.799 35.671 1.00 44.06 218 LYS A C 1
ATOM 1638 O O . LYS A 1 218 ? -56.772 27.032 36.632 1.00 44.06 218 LYS A O 1
ATOM 1643 N N . GLN A 1 219 ? -57.327 25.751 34.873 1.00 46.25 219 GLN A N 1
ATOM 1644 C CA . GLN A 1 219 ? -56.038 25.098 34.619 1.00 46.25 219 GLN A CA 1
ATOM 1645 C C . GLN A 1 219 ? -56.161 24.321 33.301 1.00 46.25 219 GLN A C 1
ATOM 1647 O O . GLN A 1 219 ? -56.554 23.158 33.251 1.00 46.25 219 GLN A O 1
ATOM 1652 N N . SER A 1 220 ? -55.912 25.035 32.209 1.00 41.84 220 SER A N 1
ATOM 1653 C CA . SER A 1 220 ? -55.530 24.530 30.889 1.00 41.84 220 SER A CA 1
ATOM 1654 C C . SER A 1 220 ? -54.524 25.520 30.326 1.00 41.84 220 SER A C 1
ATOM 1656 O O . SER A 1 220 ? -54.732 26.733 30.575 1.00 41.84 220 SER A O 1
#

Sequence (220 aa):
VLQPIVGNYFRNSAQDYTVLDFLSARSQRQVEAAGHIRAALGAYDVQAIDTLIGDINPPATLMETQTDRKIAEEQRKTYEVQEAAQKQRQQLVRQTSLADIQQQVVGAEQGVNIAELKANANVKQATGDAEATRLRALGEAEAIRATGQAKAEAYRAGVESLGSQGYTVMQLMQIVGERNVRIVPDVAVSGTGGSTGLVDGLLGLLLRNQSNGSHQAKQS

pLDDT: mean 78.64, std 15.6, range [40.53, 97.38]